Protein AF-A0A447QXW2-F1 (afdb_monomer)

Organism: NCBI:txid59203

Secondary structure (DSSP, 8-state):
-TT-----EEEEE---TT-HHHHHHHHHHHH--SS--EEEEE-TT-SSSSTTHHHHHHHHHHTT-SEE---GGGSSSHHHHHHHHHHHHHHHHHTT-EEEEEE--SS-TT--HHHHHHHHHHHTT-GGGEEEEE-GGGGGS-HHHHHHHHHHHHHHT-EEE--HHHHHHHTTSSPPSSPP-----

Sequence (185 aa):
MANGIQYVRTHVDVSDPTLTALKAMLEVSRSCAMGRPANRRLPQEGILSYPNGEALLEEAVRLGADVIGAIPHFEFTREYGVESLHKTFALAQKYDRLIDVHCDEIDDEQSRFVETVAALAHRDGMGARVTASHTTAMHSYNGAYASRLFRLLKMSGINFIANPLVNIHLQGRFDTYPKRRGVTA

Mean predicted aligned error: 4.04 Å

Nearest PDB structures (foldseek):
  3g77-assembly1_A  TM=9.960E-01  e=1.439E-28  Escherichia coli K-12
  1r9y-assembly1_A  TM=9.955E-01  e=5.414E-28  Escherichia coli
  1k6w-assembly1_A  TM=9.695E-01  e=5.414E-28  Escherichia coli
  4r88-assembly1_B  TM=9.960E-01  e=3.367E-24  Klebs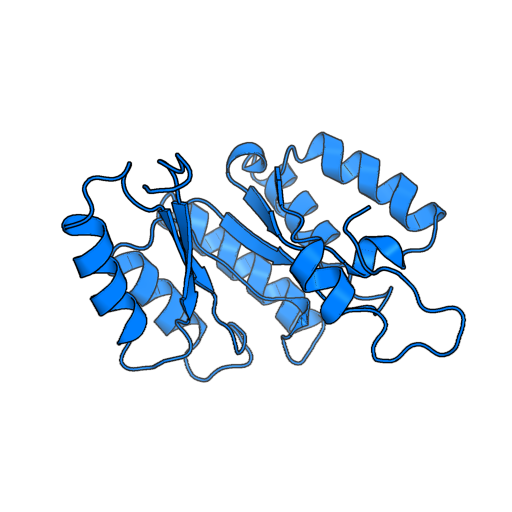iella pneumoniae 30660/NJST258_1
  4r7w-assembly4_E  TM=9.934E-01  e=4.491E-23  Klebsiella pneumoniae 30660/NJST258_1

InterPro domains:
  IPR013108 Amidohydrolase 3 [PF07969] (39-184)
  IPR032466 Metal-dependent hydrolase [SSF51556] (2-184)
  IPR052349 Metallo-dependent Hydrolases Superfamily Enzymes [PTHR32027] (2-184)

Solvent-accessible surface area (backbone atoms only — not comparable to full-atom values): 9820 Å² total; per-residue (Å²): 99,97,83,72,64,52,75,50,75,46,77,34,60,36,73,43,99,78,34,60,63,44,55,54,50,53,53,50,36,73,70,45,92,49,54,70,51,43,37,26,37,29,27,78,57,13,43,80,61,29,92,62,23,58,62,38,51,52,48,46,43,74,78,64,44,50,24,48,36,41,30,38,71,67,23,90,39,73,67,48,17,53,49,42,49,54,53,47,53,52,50,23,65,75,68,75,40,32,38,43,28,50,23,16,78,43,76,48,54,80,48,56,57,58,56,56,53,29,51,50,23,39,76,69,72,39,10,88,45,32,32,42,28,36,34,14,6,56,56,51,40,55,65,73,59,47,59,59,45,52,54,46,44,66,69,11,45,53,45,77,44,70,52,58,79,58,29,54,72,62,33,40,74,88,50,62,90,85,60,58,58,32,42,53,110

Foldseek 3Di:
DVVPDQEAEDEDALLDPVCVSLVVVVVVQVPDPGDRHQYEYEPVQFLVRGVVSLVSQLVSVVVPHQEYEGELLNHPDVVSSLVSLVSRLVSCVVSVHAYEYQACLACDLPRDCVLSQLVSLLVVVNADRYEYEQNLSLQVHDPVVNVVSVVSNVNSNHHYHWDQVVSQVVAQPPPDPPGDSSTDD

Radius of gyration: 16.53 Å; Cα contacts (8 Å, |Δi|>4): 355; chains: 1; bounding box: 39×36×47 Å

pLDDT: mean 92.23, std 9.39, range [56.09, 98.81]

Structure (mmCIF, N/CA/C/O backbone):
data_AF-A0A447QXW2-F1
#
_entry.id   AF-A0A447QXW2-F1
#
loop_
_atom_site.group_PDB
_atom_site.id
_atom_site.type_symbol
_atom_site.label_atom_id
_atom_site.label_alt_id
_atom_site.label_comp_id
_atom_site.label_asym_id
_atom_site.label_entity_id
_atom_site.label_seq_id
_atom_site.pdbx_PDB_ins_code
_atom_site.Cartn_x
_atom_site.Cartn_y
_atom_site.Cartn_z
_atom_site.occupancy
_atom_site.B_iso_or_equiv
_atom_site.auth_seq_id
_atom_site.auth_comp_id
_atom_site.auth_asym_id
_atom_site.auth_atom_id
_atom_site.pdbx_PDB_model_num
ATOM 1 N N . MET A 1 1 ? -20.582 16.811 -1.014 1.00 59.72 1 MET A N 1
ATOM 2 C CA . MET A 1 1 ? -22.052 16.683 -1.146 1.00 59.72 1 MET A CA 1
ATOM 3 C C . MET A 1 1 ? -22.586 17.052 -2.527 1.00 59.72 1 MET A C 1
ATOM 5 O O . MET A 1 1 ? -23.454 16.337 -2.998 1.00 59.72 1 MET A O 1
ATOM 9 N N . ALA A 1 2 ? -22.063 18.083 -3.207 1.00 81.69 2 ALA A N 1
ATOM 10 C CA . ALA A 1 2 ? -22.563 18.524 -4.521 1.00 81.69 2 ALA A CA 1
ATOM 11 C C . ALA A 1 2 ? -22.673 17.422 -5.604 1.00 81.69 2 ALA A C 1
ATOM 13 O O . ALA A 1 2 ? -23.539 17.511 -6.461 1.00 81.69 2 ALA A O 1
ATOM 14 N N . ASN A 1 3 ? -21.855 16.363 -5.523 1.00 87.75 3 ASN A N 1
ATOM 15 C CA . ASN A 1 3 ? -21.870 15.223 -6.454 1.00 87.75 3 ASN A CA 1
ATOM 16 C C . ASN A 1 3 ? -22.411 13.916 -5.827 1.00 87.75 3 ASN A C 1
ATOM 18 O O . ASN A 1 3 ? -22.081 12.831 -6.289 1.00 87.75 3 ASN A O 1
ATOM 22 N N . GLY A 1 4 ? -23.163 13.986 -4.721 1.00 88.94 4 GLY A N 1
ATOM 23 C CA . GLY A 1 4 ? -23.825 12.818 -4.113 1.00 88.94 4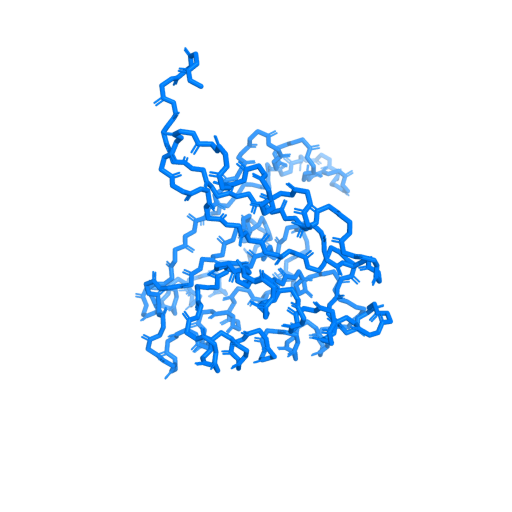 GLY A CA 1
ATOM 24 C C . GLY A 1 4 ? -22.940 11.841 -3.316 1.00 88.94 4 GLY A C 1
ATOM 25 O O . GLY A 1 4 ? -23.458 10.866 -2.783 1.00 88.94 4 GLY A O 1
ATOM 26 N N . ILE A 1 5 ? -21.630 12.085 -3.186 1.00 87.69 5 ILE A N 1
ATOM 27 C CA . ILE A 1 5 ? -20.715 11.239 -2.390 1.00 87.69 5 ILE A CA 1
ATOM 28 C C . ILE A 1 5 ? -21.046 11.359 -0.896 1.00 87.69 5 ILE A C 1
ATOM 30 O O . ILE A 1 5 ? -21.062 12.476 -0.375 1.00 87.69 5 ILE A O 1
ATOM 34 N N . GLN A 1 6 ? -21.253 10.217 -0.225 1.00 87.12 6 GLN A N 1
ATOM 35 C CA . GLN A 1 6 ? -21.582 10.129 1.211 1.00 87.12 6 GLN A CA 1
ATOM 36 C C . GLN A 1 6 ? -20.566 9.339 2.054 1.00 87.12 6 GLN A C 1
ATOM 38 O O . GLN A 1 6 ? -20.536 9.498 3.273 1.00 87.12 6 GLN A O 1
ATOM 43 N N . TYR A 1 7 ? -19.717 8.523 1.420 1.00 85.81 7 TYR A N 1
ATOM 44 C CA . TYR A 1 7 ? -18.666 7.739 2.074 1.00 85.81 7 TYR A CA 1
ATOM 45 C C . TYR A 1 7 ? -17.317 8.090 1.467 1.00 85.81 7 TYR A C 1
ATOM 47 O O . TYR A 1 7 ? -17.175 8.138 0.245 1.00 85.81 7 TYR A O 1
ATOM 55 N N . VAL A 1 8 ? -16.327 8.335 2.322 1.00 86.44 8 VAL A N 1
ATOM 56 C CA . VAL A 1 8 ? -14.975 8.705 1.902 1.00 86.44 8 VAL A CA 1
ATOM 57 C C . VAL A 1 8 ? -13.965 7.928 2.733 1.00 86.44 8 VAL A C 1
ATOM 59 O O . VAL A 1 8 ? -14.069 7.860 3.958 1.00 86.44 8 VAL A O 1
ATOM 62 N N . ARG A 1 9 ? -12.965 7.369 2.051 1.00 87.81 9 ARG A N 1
ATOM 63 C CA . ARG A 1 9 ? -11.712 6.920 2.654 1.00 87.81 9 ARG A CA 1
ATOM 64 C C . ARG A 1 9 ? -10.622 7.874 2.191 1.00 87.81 9 ARG A C 1
ATOM 66 O O . ARG A 1 9 ? -10.494 8.102 0.993 1.00 87.81 9 ARG A O 1
ATOM 73 N N . THR A 1 10 ? -9.882 8.444 3.132 1.00 88.44 10 THR A N 1
ATOM 74 C CA . THR A 1 10 ? -8.816 9.409 2.837 1.00 88.44 10 THR A CA 1
ATOM 75 C C . THR A 1 10 ? -7.491 8.907 3.370 1.00 88.44 10 THR A C 1
ATOM 77 O O . THR A 1 10 ? -7.453 8.309 4.448 1.00 88.44 10 THR A O 1
ATOM 80 N N . HIS A 1 11 ? -6.418 9.157 2.630 1.00 87.25 11 HIS A N 1
ATOM 81 C CA . HIS A 1 11 ? -5.059 8.917 3.085 1.00 87.25 11 HIS A CA 1
ATOM 82 C C . HIS A 1 11 ? -4.504 10.171 3.721 1.00 87.25 11 HIS A C 1
ATOM 84 O O . HIS A 1 11 ? -4.658 11.270 3.197 1.00 87.25 11 HIS A O 1
ATOM 90 N N . VAL A 1 12 ? -3.831 9.985 4.845 1.00 89.31 12 VAL A N 1
ATOM 91 C CA . VAL A 1 12 ? -3.092 11.048 5.510 1.00 89.31 12 VAL A CA 1
ATOM 92 C C . VAL A 1 12 ? -1.677 10.563 5.714 1.00 89.31 12 VAL A C 1
ATOM 94 O O . VAL A 1 12 ? -1.486 9.456 6.232 1.00 89.31 12 VAL A O 1
ATOM 97 N N . ASP A 1 13 ? -0.726 11.384 5.290 1.00 91.31 13 ASP A N 1
ATOM 98 C CA . ASP A 1 13 ? 0.683 11.106 5.495 1.00 91.31 13 ASP A CA 1
ATOM 99 C C . ASP A 1 13 ? 1.020 11.127 6.992 1.00 91.31 13 ASP A C 1
ATOM 101 O O . ASP A 1 13 ? 0.559 11.996 7.741 1.00 91.31 13 ASP A O 1
ATOM 105 N N . VAL A 1 14 ? 1.766 10.116 7.426 1.00 90.94 14 VAL A N 1
ATOM 106 C CA . VAL A 1 14 ? 2.245 9.956 8.807 1.00 90.94 14 VAL A CA 1
ATOM 107 C C . VAL A 1 14 ? 3.766 9.921 8.900 1.00 90.94 14 VAL A C 1
ATOM 109 O O . VAL A 1 14 ? 4.292 9.766 10.000 1.00 90.94 14 VAL A O 1
ATOM 112 N N . SER A 1 15 ? 4.473 10.128 7.788 1.00 90.62 15 SER A N 1
ATOM 113 C CA . SER A 1 15 ? 5.912 10.411 7.751 1.00 90.62 15 SER A CA 1
ATOM 114 C C . SER A 1 15 ? 6.206 11.850 8.228 1.00 90.62 15 SER A C 1
ATOM 116 O O . SER A 1 15 ? 6.929 12.612 7.598 1.00 90.62 15 SER A O 1
ATOM 118 N N . ASP A 1 16 ? 5.610 12.235 9.362 1.00 91.94 16 ASP A N 1
ATOM 119 C CA . ASP A 1 16 ? 5.705 13.546 10.009 1.00 91.94 16 ASP A CA 1
ATOM 120 C C . ASP A 1 16 ? 5.767 13.342 11.536 1.00 91.94 16 ASP A C 1
ATOM 122 O O . ASP A 1 16 ? 4.778 12.897 12.128 1.00 91.94 16 ASP A O 1
ATOM 126 N N . PRO A 1 17 ? 6.873 13.708 12.215 1.00 93.19 17 PRO A N 1
ATOM 127 C CA . PRO A 1 17 ? 7.017 13.556 13.663 1.00 93.19 17 PRO A CA 1
ATOM 128 C C . PRO A 1 17 ? 5.941 14.271 14.488 1.00 93.19 17 PRO A C 1
ATOM 130 O O . PRO A 1 17 ? 5.668 13.894 15.627 1.00 93.19 17 PRO A O 1
ATOM 133 N N . THR A 1 18 ? 5.336 15.324 13.937 1.00 94.38 18 THR A N 1
ATOM 134 C CA . THR A 1 18 ? 4.295 16.100 14.620 1.00 94.38 18 THR A CA 1
ATOM 135 C C . THR A 1 18 ? 2.893 15.541 14.396 1.00 94.38 18 THR A C 1
ATOM 137 O O . THR A 1 18 ? 1.978 15.865 15.169 1.00 94.38 18 THR A O 1
ATOM 140 N N . LEU A 1 19 ? 2.725 14.678 13.386 1.00 92.81 19 LEU A N 1
ATOM 141 C CA . LEU A 1 19 ? 1.450 14.120 12.946 1.00 92.81 19 LEU A CA 1
ATOM 142 C C . LEU A 1 19 ? 0.387 15.221 12.770 1.00 92.81 19 LEU A C 1
ATOM 144 O O . LEU A 1 19 ? -0.764 15.084 13.201 1.00 92.81 19 LEU A O 1
ATOM 148 N N . THR A 1 20 ? 0.778 16.353 12.181 1.00 94.31 20 THR A N 1
ATOM 149 C CA . THR A 1 20 ? -0.067 17.554 12.118 1.00 94.31 20 THR A CA 1
ATOM 150 C C . THR A 1 20 ? -1.283 17.318 11.225 1.00 94.31 20 THR A C 1
ATOM 152 O O . THR A 1 20 ? -2.423 17.524 11.652 1.00 94.31 20 THR A O 1
ATOM 155 N N . ALA A 1 21 ? -1.059 16.798 10.013 1.00 91.38 21 ALA A N 1
ATOM 156 C CA . ALA A 1 21 ? -2.131 16.477 9.069 1.00 91.38 21 ALA A CA 1
ATOM 157 C C . ALA A 1 21 ? -3.098 15.427 9.642 1.00 91.38 21 ALA A C 1
ATOM 159 O O . ALA A 1 21 ? -4.314 15.528 9.479 1.00 91.38 21 ALA A O 1
ATOM 160 N N . LEU A 1 22 ? -2.566 14.447 10.377 1.00 91.00 22 LEU A N 1
ATOM 161 C CA . LEU A 1 22 ? -3.350 13.435 11.078 1.00 91.00 22 LEU A CA 1
ATOM 162 C C . LEU A 1 22 ? -4.334 14.062 12.069 1.00 91.00 22 LEU A C 1
ATOM 164 O O . LEU A 1 22 ? -5.534 13.784 12.003 1.00 91.00 22 LEU A O 1
ATOM 168 N N . LYS A 1 23 ? -3.829 14.887 12.989 1.00 91.56 23 LYS A N 1
ATOM 169 C CA . LYS A 1 23 ? -4.641 15.516 14.038 1.00 91.56 23 LYS A CA 1
ATOM 170 C C . LYS A 1 23 ? -5.741 16.381 13.426 1.00 91.56 23 LYS A C 1
ATOM 172 O O . LYS A 1 23 ? -6.907 16.203 13.775 1.00 91.56 23 LYS A O 1
ATOM 177 N N . ALA A 1 24 ? -5.396 17.194 12.427 1.00 91.62 24 ALA A N 1
ATOM 178 C CA . ALA A 1 24 ? -6.363 18.000 11.688 1.00 91.62 24 ALA A CA 1
ATOM 179 C C . ALA 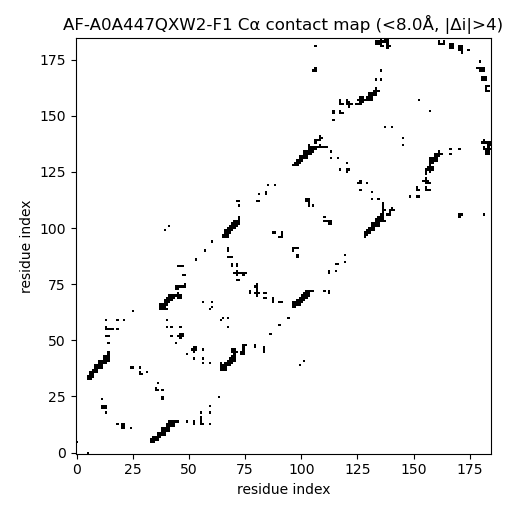A 1 24 ? -7.457 17.134 11.033 1.00 91.62 24 ALA A C 1
ATOM 181 O O . ALA A 1 24 ? -8.648 17.404 11.174 1.00 91.62 24 ALA A O 1
ATOM 182 N N . MET A 1 25 ? -7.085 16.032 10.376 1.00 89.44 25 MET A N 1
ATOM 183 C CA . MET A 1 25 ? -8.057 15.149 9.722 1.00 89.44 25 MET A CA 1
ATOM 184 C C . MET A 1 25 ? -8.935 14.361 10.700 1.00 89.44 25 MET A C 1
ATOM 186 O O . MET A 1 25 ? -10.060 13.990 10.356 1.00 89.44 25 MET A O 1
ATOM 190 N N . LEU A 1 26 ? -8.464 14.106 11.923 1.00 87.69 26 LEU A N 1
ATOM 191 C CA . LEU A 1 26 ? -9.296 13.537 12.985 1.00 87.69 26 LEU A CA 1
ATOM 192 C C . LEU A 1 26 ? -10.356 14.539 13.462 1.00 87.69 26 LEU A C 1
ATOM 194 O O . LEU A 1 26 ? -11.504 14.146 13.666 1.00 87.69 26 LEU A O 1
ATOM 198 N N . GLU A 1 27 ? -10.013 15.821 13.586 1.00 88.56 27 GLU A N 1
ATOM 199 C CA . GLU A 1 27 ? -10.974 16.883 13.916 1.00 88.56 27 GLU A CA 1
ATOM 200 C C . GLU A 1 27 ? -12.012 17.083 12.804 1.00 88.56 27 GLU A C 1
ATOM 202 O O . GLU A 1 27 ? -13.217 17.145 13.074 1.00 88.56 27 GLU A O 1
ATOM 207 N N . VAL A 1 28 ? -11.572 17.082 11.542 1.00 87.38 28 VAL A N 1
ATOM 208 C CA . VAL A 1 28 ? -12.472 17.130 10.379 1.00 87.38 28 VAL A CA 1
ATOM 209 C C . VAL A 1 28 ? -13.397 15.912 10.363 1.00 87.38 28 VAL A C 1
ATOM 211 O O . VAL A 1 28 ? -14.601 16.061 10.194 1.00 87.38 28 VAL A O 1
ATOM 214 N N . SER A 1 29 ? -12.876 14.704 10.599 1.00 82.25 29 SER A N 1
ATOM 215 C CA . SER A 1 29 ? -13.686 13.476 10.611 1.00 82.25 29 SER A CA 1
ATOM 216 C C . SER A 1 29 ? -14.769 13.490 11.699 1.00 82.25 29 SER A C 1
ATOM 218 O O . SER A 1 29 ? -15.879 13.021 11.459 1.00 82.25 29 SER A O 1
ATOM 220 N N . ARG A 1 30 ? -14.493 14.088 12.868 1.00 81.62 30 ARG A N 1
ATOM 221 C CA . ARG A 1 30 ? -15.475 14.243 13.961 1.00 81.62 30 ARG A CA 1
ATOM 222 C C . ARG A 1 30 ? -16.563 15.275 13.663 1.00 81.62 30 ARG A C 1
ATOM 224 O O . ARG A 1 30 ? -17.674 15.131 14.159 1.00 81.62 30 ARG A O 1
ATOM 231 N N . SER A 1 31 ? -16.240 16.315 12.898 1.00 80.62 31 SER A N 1
ATOM 232 C CA . SER A 1 31 ? -17.162 17.410 12.564 1.00 80.62 31 SER A CA 1
ATOM 233 C C . SER A 1 31 ? -17.915 1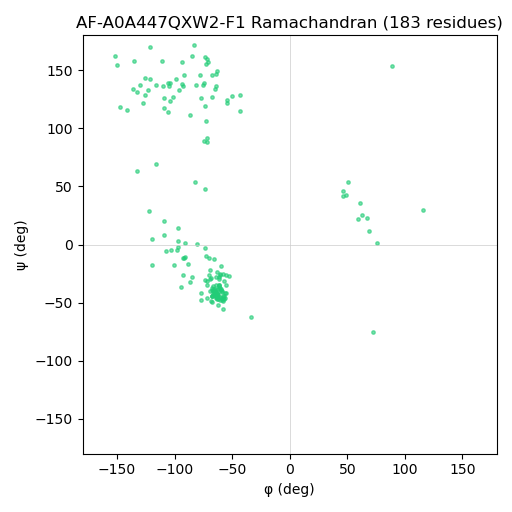7.195 11.247 1.00 80.62 31 SER A C 1
ATOM 235 O O . SER A 1 31 ? -18.877 17.908 10.961 1.00 80.62 31 SER A O 1
ATOM 237 N N . CYS A 1 32 ? -17.511 16.212 10.437 1.00 72.38 32 CYS A N 1
ATOM 238 C CA . CYS A 1 32 ? -18.134 15.945 9.148 1.00 72.38 32 CYS A CA 1
ATOM 239 C C . CYS A 1 32 ? -19.471 15.208 9.318 1.00 72.38 32 CYS A C 1
ATOM 241 O O . CYS A 1 32 ? -19.522 14.124 9.888 1.00 72.38 32 CYS A O 1
ATOM 243 N N . ALA A 1 33 ? -20.545 15.758 8.744 1.00 61.19 33 ALA A N 1
ATOM 244 C CA . ALA A 1 33 ? -21.878 15.140 8.728 1.00 61.19 33 ALA A CA 1
ATOM 245 C C . ALA A 1 33 ? -22.003 13.934 7.769 1.00 61.19 33 ALA A C 1
ATOM 247 O O . ALA A 1 33 ? -23.065 13.322 7.668 1.00 61.19 33 ALA A O 1
ATOM 248 N N . MET A 1 34 ? -20.939 13.616 7.026 1.00 61.53 34 MET A N 1
ATOM 249 C CA . MET A 1 34 ? -20.866 12.439 6.158 1.00 61.53 34 MET A CA 1
ATOM 250 C C . MET A 1 34 ? -20.712 11.169 7.006 1.00 61.53 34 MET A C 1
ATOM 252 O O . MET A 1 34 ? -20.269 11.239 8.153 1.00 61.53 34 MET A O 1
ATOM 256 N N . GLY A 1 35 ? -21.014 9.993 6.439 1.00 57.97 35 GLY A N 1
ATOM 257 C CA . GLY A 1 35 ? -20.635 8.728 7.075 1.00 57.97 35 GLY A CA 1
ATOM 258 C C . GLY A 1 35 ? -19.151 8.785 7.449 1.00 57.97 35 GLY A C 1
ATOM 259 O O . GLY A 1 35 ? -18.337 9.180 6.612 1.00 57.97 35 GLY A O 1
ATOM 260 N N . ARG A 1 36 ? -18.829 8.492 8.719 1.00 56.09 36 ARG A N 1
ATOM 261 C CA . ARG A 1 36 ? -17.534 8.807 9.348 1.00 56.09 36 ARG A CA 1
ATOM 262 C C . ARG A 1 36 ? -16.370 8.491 8.391 1.00 56.09 36 ARG A C 1
ATOM 264 O O . ARG A 1 36 ? -16.205 7.317 8.051 1.00 56.09 36 ARG A O 1
ATOM 271 N N . PRO A 1 37 ? -15.594 9.492 7.926 1.00 58.34 37 PRO A N 1
ATOM 272 C CA . PRO A 1 37 ? -14.506 9.259 6.986 1.00 58.34 37 PRO A CA 1
ATOM 273 C C . PRO A 1 37 ? -13.549 8.205 7.535 1.00 58.34 37 PRO A C 1
ATOM 275 O O . PRO A 1 37 ? -12.996 8.382 8.624 1.00 58.34 37 PRO A O 1
ATOM 278 N N . ALA A 1 38 ? -13.362 7.112 6.791 1.00 58.44 38 ALA A N 1
ATOM 279 C CA . ALA A 1 38 ? -12.393 6.090 7.152 1.00 58.44 38 ALA A CA 1
ATOM 280 C C . ALA A 1 38 ? -11.004 6.665 6.887 1.00 58.44 38 ALA A C 1
ATOM 282 O O . ALA A 1 38 ? -10.583 6.848 5.742 1.00 58.44 38 ALA A O 1
ATOM 283 N N . ASN A 1 39 ? -10.308 7.000 7.960 1.00 60.72 39 ASN A N 1
ATOM 284 C CA . ASN A 1 39 ? -9.011 7.629 7.865 1.00 60.72 39 ASN A CA 1
ATOM 285 C C . ASN A 1 39 ? -7.919 6.561 7.736 1.00 60.72 39 ASN A C 1
ATOM 287 O O . ASN A 1 39 ? -7.635 5.825 8.686 1.00 60.72 39 ASN A O 1
ATOM 291 N N . ARG A 1 40 ? -7.306 6.502 6.558 1.00 60.53 40 ARG A N 1
ATOM 292 C CA . ARG A 1 40 ? -6.179 5.639 6.219 1.00 60.53 40 ARG A CA 1
ATOM 293 C C . ARG A 1 40 ? -4.868 6.380 6.425 1.00 60.53 40 ARG A C 1
ATOM 295 O O . ARG A 1 40 ? -4.761 7.557 6.090 1.00 60.53 40 ARG A O 1
ATOM 302 N N . ARG A 1 41 ? -3.870 5.714 6.997 1.00 66.50 41 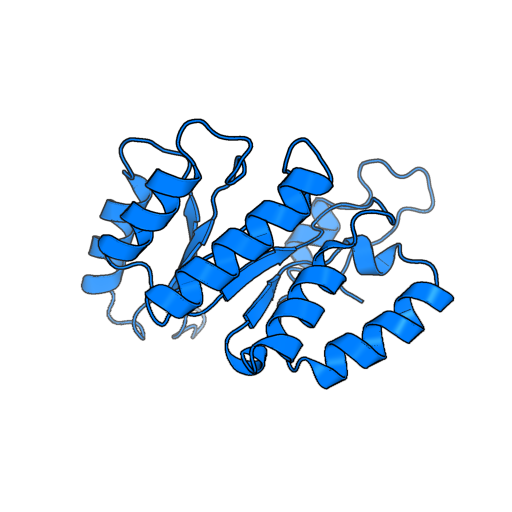ARG A N 1
ATOM 303 C CA . ARG A 1 41 ? -2.534 6.298 7.198 1.00 66.50 41 ARG A CA 1
ATOM 304 C C . ARG A 1 41 ? -1.582 5.735 6.179 1.00 66.50 41 ARG A C 1
ATOM 306 O O . ARG A 1 41 ? -1.459 4.519 6.082 1.00 66.50 41 ARG A O 1
ATOM 313 N N . LEU A 1 42 ? -0.958 6.615 5.413 1.00 67.31 42 LEU A N 1
ATOM 314 C CA . LEU A 1 42 ? 0.063 6.223 4.466 1.00 67.31 42 LEU A CA 1
ATOM 315 C C . LEU A 1 42 ? 1.402 6.725 4.994 1.00 67.31 42 LEU A C 1
ATOM 317 O O . LEU A 1 42 ? 1.547 7.929 5.144 1.00 67.31 42 LEU A O 1
ATOM 321 N N . PRO A 1 43 ? 2.363 5.850 5.297 1.00 77.69 43 PRO A N 1
ATOM 322 C CA . PRO A 1 43 ? 3.741 6.278 5.482 1.00 77.69 43 PRO A CA 1
ATOM 323 C C . PRO A 1 43 ? 4.285 6.627 4.094 1.00 77.69 43 PRO A C 1
ATOM 325 O O . PRO A 1 43 ? 4.756 5.736 3.394 1.00 77.69 43 PRO A O 1
ATOM 328 N N . GLN A 1 44 ? 4.110 7.871 3.634 1.00 84.69 44 GLN A N 1
ATOM 329 C CA . GLN A 1 44 ? 4.370 8.236 2.235 1.00 84.69 44 GLN A CA 1
ATOM 330 C C . GLN A 1 44 ? 5.850 8.067 1.860 1.00 84.69 44 GLN A C 1
ATOM 332 O O . GLN A 1 44 ? 6.154 7.737 0.716 1.00 84.69 44 GLN A O 1
ATOM 337 N N . GLU A 1 45 ? 6.747 8.204 2.838 1.00 90.44 45 GLU A N 1
ATOM 338 C CA . GLU A 1 45 ? 8.194 7.995 2.689 1.00 90.44 45 GLU A CA 1
ATOM 339 C C . GLU A 1 45 ? 8.665 6.590 3.132 1.00 90.44 45 GLU A C 1
ATOM 341 O O . GLU A 1 45 ? 9.859 6.353 3.303 1.00 90.44 45 GLU A O 1
ATOM 346 N N . GLY A 1 46 ? 7.741 5.640 3.315 1.00 93.75 46 GLY A N 1
ATOM 347 C CA . GLY A 1 46 ? 8.041 4.273 3.756 1.00 93.75 46 GLY A CA 1
ATOM 348 C C . GLY A 1 46 ? 8.059 4.097 5.280 1.00 93.75 46 GLY A C 1
ATOM 349 O O . GLY A 1 46 ? 8.294 5.028 6.047 1.00 93.75 46 GLY A O 1
ATOM 350 N N . ILE A 1 47 ? 7.777 2.877 5.740 1.00 9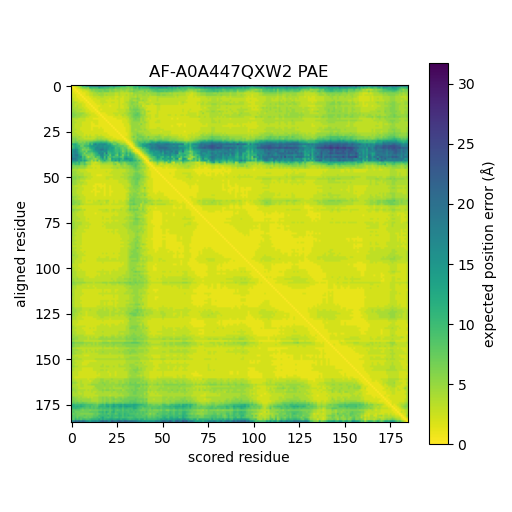7.12 47 ILE A N 1
ATOM 351 C CA . ILE A 1 47 ? 7.793 2.488 7.162 1.00 97.12 47 ILE A CA 1
ATOM 352 C C . ILE A 1 47 ? 9.229 2.299 7.643 1.00 97.12 47 ILE A C 1
ATOM 354 O O . ILE A 1 47 ? 9.561 2.691 8.761 1.00 97.12 47 ILE A O 1
ATOM 358 N N . LEU A 1 48 ? 10.058 1.662 6.814 1.00 97.50 48 LEU A N 1
ATOM 359 C CA . LEU A 1 48 ? 11.439 1.304 7.155 1.00 97.50 48 LEU A CA 1
ATOM 360 C C . LEU A 1 48 ? 12.456 2.277 6.568 1.00 97.50 48 LEU A C 1
ATOM 362 O O . LEU A 1 48 ? 13.592 2.334 7.032 1.00 97.50 48 LEU A O 1
ATOM 366 N N . SER A 1 49 ? 12.034 3.055 5.576 1.00 97.62 49 SER A N 1
ATOM 367 C CA . SER A 1 49 ? 12.874 4.044 4.902 1.00 97.62 49 SER A CA 1
ATOM 368 C C . SER A 1 49 ? 12.792 5.441 5.539 1.00 97.62 49 SER A C 1
ATOM 370 O O . SER A 1 49 ? 13.653 6.278 5.271 1.00 97.62 49 SER A O 1
ATOM 372 N N . TYR A 1 50 ? 11.828 5.680 6.440 1.00 97.38 50 TYR A N 1
ATOM 373 C CA . TYR A 1 50 ? 11.677 6.938 7.178 1.00 97.38 50 TYR A CA 1
ATOM 374 C C . TYR A 1 50 ? 12.122 6.818 8.652 1.00 97.38 50 TYR A C 1
ATOM 376 O O . TYR A 1 50 ? 11.774 5.836 9.320 1.00 97.38 50 TYR A O 1
ATOM 384 N N . PRO A 1 51 ? 12.830 7.818 9.222 1.00 96.50 51 PRO A N 1
ATOM 385 C CA . PRO A 1 51 ? 13.208 7.814 10.634 1.00 96.50 51 PRO A CA 1
ATOM 386 C C . PRO A 1 51 ? 12.003 7.637 11.567 1.00 96.50 51 PRO A C 1
ATOM 388 O O . PRO A 1 51 ? 11.062 8.425 11.550 1.00 96.50 51 PRO A O 1
ATOM 391 N N . ASN A 1 52 ? 12.049 6.618 12.429 1.00 95.88 52 ASN A N 1
ATOM 392 C CA . ASN A 1 52 ? 10.963 6.264 13.354 1.00 95.88 52 ASN A CA 1
ATOM 393 C C . ASN A 1 52 ? 9.618 5.917 12.674 1.00 95.88 52 ASN A C 1
ATOM 395 O O . ASN A 1 52 ? 8.582 5.972 13.339 1.00 95.88 52 ASN A O 1
ATOM 399 N N . GLY A 1 53 ? 9.605 5.532 11.390 1.00 96.25 53 GLY A N 1
ATOM 400 C CA . GLY A 1 53 ? 8.372 5.287 10.627 1.00 96.25 53 GLY A CA 1
ATOM 401 C C . GLY A 1 53 ? 7.419 4.271 11.269 1.00 96.25 53 GLY A C 1
ATOM 402 O O . GLY A 1 53 ? 6.217 4.519 11.356 1.00 96.25 53 GLY A O 1
ATOM 403 N N . GLU A 1 54 ? 7.938 3.166 11.813 1.00 95.81 54 GLU A N 1
ATOM 404 C CA . GLU A 1 54 ? 7.125 2.167 12.530 1.00 95.81 54 GLU A CA 1
ATOM 405 C C . GLU A 1 54 ? 6.456 2.739 13.790 1.00 95.81 54 GLU A C 1
ATOM 407 O O . GLU A 1 54 ? 5.263 2.525 14.013 1.00 95.81 54 GLU A O 1
ATOM 412 N N . ALA A 1 55 ? 7.197 3.516 14.586 1.00 96.56 55 ALA A N 1
ATOM 413 C CA . ALA A 1 55 ? 6.667 4.141 15.796 1.00 96.56 55 ALA A CA 1
ATOM 414 C C . ALA A 1 55 ? 5.617 5.213 15.465 1.00 96.56 55 ALA A C 1
ATOM 416 O O . ALA A 1 55 ? 4.592 5.295 16.141 1.00 96.56 55 ALA A O 1
ATOM 417 N N . LEU A 1 56 ? 5.837 5.997 14.404 1.00 96.31 56 LEU A N 1
ATOM 418 C CA . LEU A 1 56 ? 4.874 6.989 13.920 1.00 96.31 56 LEU A CA 1
ATOM 419 C C . LEU A 1 56 ? 3.590 6.333 13.413 1.00 96.31 56 LEU A C 1
ATOM 421 O O . LEU A 1 56 ? 2.494 6.809 13.714 1.00 96.31 56 LEU A O 1
ATOM 425 N N . LEU A 1 57 ? 3.707 5.215 12.693 1.00 95.25 57 LEU A N 1
ATOM 426 C CA . LEU A 1 57 ? 2.551 4.459 12.225 1.00 95.25 57 LEU A CA 1
ATOM 427 C C . LEU A 1 57 ? 1.737 3.895 13.398 1.00 95.25 57 LEU A C 1
ATOM 429 O O . LEU A 1 57 ? 0.513 4.030 13.411 1.00 95.25 57 LEU A O 1
ATOM 433 N N . GLU A 1 58 ? 2.393 3.298 14.398 1.00 96.19 58 GLU A N 1
ATOM 434 C CA . GLU A 1 58 ? 1.710 2.798 15.595 1.00 96.19 58 GLU A CA 1
ATOM 435 C C . GLU A 1 58 ? 1.051 3.932 16.394 1.00 96.19 58 GLU A C 1
ATOM 437 O O . GLU A 1 58 ? -0.105 3.801 16.806 1.00 96.19 58 GLU A O 1
ATOM 442 N N . GLU A 1 59 ? 1.731 5.066 16.564 1.00 95.69 59 GLU A N 1
ATOM 443 C CA . GLU A 1 59 ? 1.160 6.233 17.238 1.00 95.69 59 GLU A CA 1
ATOM 444 C C . GLU A 1 59 ? -0.058 6.779 16.485 1.00 95.69 59 GLU A C 1
ATOM 446 O O . GLU A 1 59 ? -1.094 7.070 17.086 1.00 95.69 59 GLU A O 1
ATOM 451 N N . ALA A 1 60 ? -0.005 6.820 15.153 1.00 93.44 60 ALA A N 1
ATOM 452 C CA . ALA A 1 60 ? -1.143 7.230 14.344 1.00 93.44 60 ALA A CA 1
ATOM 453 C C . ALA A 1 60 ? -2.366 6.315 14.531 1.00 93.44 60 ALA A C 1
ATOM 455 O O . ALA A 1 60 ? -3.508 6.791 14.525 1.00 93.44 60 ALA A O 1
ATOM 456 N N . VAL A 1 61 ? -2.146 5.011 14.728 1.00 93.56 61 VAL A N 1
ATOM 457 C CA . VAL A 1 61 ? -3.207 4.051 15.067 1.00 93.56 61 VAL A CA 1
ATOM 458 C C . VAL A 1 61 ? -3.767 4.318 16.462 1.00 93.56 61 VAL A C 1
ATOM 460 O O . VAL A 1 61 ? -4.990 4.367 16.616 1.00 93.56 61 VAL A O 1
ATOM 463 N N . ARG A 1 62 ? -2.912 4.574 17.461 1.00 94.12 62 ARG A N 1
ATOM 464 C CA . ARG A 1 62 ? -3.343 4.910 18.833 1.00 94.12 62 ARG A CA 1
ATOM 465 C C . ARG A 1 62 ? -4.173 6.190 18.893 1.00 94.12 62 ARG A C 1
ATOM 467 O O . ARG A 1 62 ? -5.161 6.234 19.621 1.00 94.12 62 ARG A O 1
ATOM 474 N N . LEU A 1 63 ? -3.836 7.191 18.081 1.00 91.81 63 LEU A N 1
ATOM 475 C CA . LEU A 1 63 ? -4.587 8.447 17.969 1.00 91.81 63 LEU A CA 1
ATOM 476 C C . LEU A 1 63 ? -5.964 8.289 17.295 1.00 91.81 63 LEU A C 1
ATOM 478 O O . LEU A 1 63 ? -6.786 9.206 17.361 1.00 91.81 63 LEU A O 1
ATOM 482 N N . GLY A 1 64 ? -6.244 7.137 16.676 1.00 88.00 64 GLY A N 1
ATOM 483 C CA . GLY A 1 64 ? -7.564 6.802 16.137 1.00 88.00 64 GLY A CA 1
ATOM 484 C C . GLY A 1 64 ? -7.619 6.638 14.621 1.00 88.00 64 GLY A C 1
ATOM 485 O O . GLY A 1 64 ? -8.651 6.929 14.020 1.00 88.00 64 GLY A O 1
ATOM 486 N N . ALA A 1 65 ? -6.534 6.207 13.971 1.00 87.94 65 ALA A N 1
ATOM 487 C CA . ALA A 1 65 ? -6.626 5.742 12.588 1.00 87.94 65 ALA A CA 1
ATOM 488 C C . ALA A 1 65 ? -7.494 4.478 12.467 1.00 87.94 65 ALA A C 1
ATOM 490 O O . ALA A 1 65 ? -7.350 3.535 13.245 1.00 87.94 65 ALA A O 1
ATOM 491 N N . ASP A 1 66 ? -8.356 4.438 11.451 1.00 88.31 66 ASP A N 1
ATOM 492 C CA . ASP A 1 66 ? -9.257 3.305 11.206 1.00 88.31 66 ASP A CA 1
ATOM 493 C C . ASP A 1 66 ? -8.656 2.276 10.235 1.00 88.31 66 ASP A C 1
ATOM 495 O O . ASP A 1 66 ? -9.014 1.095 10.271 1.00 88.31 66 ASP A O 1
ATOM 499 N N . VAL A 1 67 ? -7.745 2.724 9.364 1.00 93.75 67 VAL A N 1
ATOM 500 C CA . VAL A 1 67 ? -7.120 1.908 8.317 1.00 93.75 67 VAL A CA 1
ATOM 501 C C . VAL A 1 67 ? -5.606 2.125 8.319 1.00 93.75 67 VAL A C 1
ATOM 503 O O . VAL A 1 67 ? -5.127 3.262 8.313 1.00 93.75 67 VAL A O 1
ATOM 506 N N . ILE A 1 68 ? -4.849 1.034 8.297 1.00 95.62 68 ILE A N 1
ATOM 507 C CA . ILE A 1 68 ? -3.384 1.041 8.245 1.00 95.62 68 ILE A CA 1
ATOM 508 C C . ILE A 1 68 ? -2.948 0.880 6.791 1.00 95.62 68 ILE A C 1
ATOM 510 O O . ILE A 1 68 ? -3.478 0.030 6.074 1.00 95.62 68 ILE A O 1
ATOM 514 N N . GLY A 1 69 ? -2.006 1.703 6.344 1.00 94.69 69 GLY A N 1
ATOM 515 C CA . GLY A 1 69 ? -1.439 1.617 5.007 1.00 94.69 69 GLY A CA 1
ATOM 516 C C . GLY A 1 69 ? 0.067 1.417 5.001 1.00 94.69 69 GLY A C 1
ATOM 517 O O . GLY A 1 69 ? 0.737 1.510 6.023 1.00 94.69 69 GLY A O 1
ATOM 518 N N . ALA A 1 70 ? 0.564 1.127 3.804 1.00 96.88 70 ALA A N 1
ATOM 519 C CA . ALA A 1 70 ? 1.969 0.932 3.475 1.00 96.88 70 ALA A CA 1
ATOM 520 C C . ALA A 1 70 ? 2.202 1.318 2.008 1.00 96.88 70 ALA A C 1
ATOM 522 O O . ALA A 1 70 ? 1.240 1.373 1.231 1.00 96.88 70 ALA A O 1
ATOM 523 N N . ILE A 1 71 ? 3.462 1.546 1.638 1.00 97.94 71 ILE A N 1
ATOM 524 C CA . ILE A 1 71 ? 3.907 1.847 0.269 1.00 97.94 71 ILE A CA 1
ATOM 525 C C . ILE A 1 71 ? 5.130 0.977 -0.095 1.00 97.94 71 ILE A C 1
ATOM 527 O O . ILE A 1 71 ? 6.233 1.471 -0.302 1.00 97.94 71 ILE A O 1
ATOM 531 N N . PRO A 1 72 ? 4.982 -0.360 -0.140 1.00 98.19 72 PRO A N 1
ATOM 532 C CA . PRO A 1 72 ? 6.125 -1.278 -0.174 1.00 98.19 72 PRO A CA 1
ATOM 533 C C . PRO A 1 72 ? 7.036 -1.104 -1.398 1.00 98.19 72 PRO A C 1
ATOM 535 O O . PRO A 1 72 ? 8.232 -1.349 -1.302 1.00 98.19 72 PRO A O 1
ATOM 538 N N . HIS A 1 73 ? 6.493 -0.632 -2.524 1.00 98.00 73 HIS A N 1
ATOM 539 C CA . HIS A 1 73 ? 7.245 -0.371 -3.754 1.00 98.00 73 HIS A CA 1
ATOM 540 C C . HIS A 1 73 ? 8.148 0.870 -3.692 1.00 98.00 73 HIS A C 1
ATOM 542 O O . HIS A 1 73 ? 8.927 1.090 -4.614 1.00 98.00 73 HIS A O 1
ATOM 548 N N . PHE A 1 74 ? 8.023 1.681 -2.640 1.00 97.56 74 PHE A N 1
ATOM 549 C CA . PHE A 1 74 ? 8.825 2.883 -2.421 1.00 97.56 74 PHE A CA 1
ATOM 550 C C . PHE A 1 74 ? 9.852 2.710 -1.292 1.00 97.56 74 PHE A C 1
ATOM 552 O O . PHE A 1 74 ? 10.685 3.586 -1.073 1.00 97.56 74 PHE A O 1
ATOM 559 N N . GLU A 1 75 ? 9.824 1.579 -0.580 1.00 98.38 75 GLU A N 1
ATOM 560 C CA . GLU A 1 75 ? 10.881 1.246 0.375 1.00 98.38 75 GLU A CA 1
ATOM 561 C C . GLU A 1 75 ? 12.224 1.073 -0.351 1.00 98.38 75 GLU A C 1
ATOM 563 O O . GLU A 1 75 ? 12.271 0.618 -1.495 1.00 98.38 75 GLU A O 1
ATOM 568 N N . PHE A 1 76 ? 13.336 1.385 0.320 1.00 98.12 76 PHE A N 1
ATOM 569 C CA . PHE A 1 76 ? 14.663 1.371 -0.313 1.00 98.12 76 PHE A CA 1
ATOM 570 C C . PHE A 1 76 ? 15.097 0.011 -0.868 1.00 98.12 76 PHE A C 1
ATOM 572 O O . PHE A 1 76 ? 15.918 -0.042 -1.783 1.00 98.12 76 PHE A O 1
ATOM 579 N N . THR A 1 77 ? 14.588 -1.090 -0.314 1.00 98.50 77 THR A N 1
ATOM 580 C CA . THR A 1 77 ? 14.918 -2.445 -0.766 1.00 98.50 77 THR A CA 1
ATOM 581 C C . THR A 1 77 ? 13.666 -3.300 -0.876 1.00 98.50 77 THR A C 1
ATOM 583 O O . THR A 1 77 ? 12.658 -3.060 -0.205 1.00 98.50 77 THR A O 1
ATOM 586 N N . ARG A 1 78 ? 13.748 -4.359 -1.688 1.00 98.38 78 ARG A N 1
ATOM 587 C CA . ARG A 1 78 ? 12.686 -5.365 -1.782 1.00 98.38 78 ARG A CA 1
ATOM 588 C C . ARG A 1 78 ? 12.387 -5.971 -0.411 1.00 98.38 78 ARG A C 1
ATOM 590 O O . ARG A 1 78 ? 11.228 -6.180 -0.066 1.00 98.38 78 ARG A O 1
ATOM 597 N N . GLU A 1 79 ? 13.428 -6.258 0.359 1.00 98.69 79 GLU A N 1
ATOM 598 C CA . GLU A 1 79 ? 13.337 -6.853 1.688 1.00 98.69 79 GLU A CA 1
ATOM 599 C C . GLU A 1 79 ? 12.592 -5.919 2.645 1.00 98.69 79 GLU A C 1
ATOM 601 O O . GLU A 1 79 ? 11.686 -6.373 3.342 1.00 98.69 79 GLU A O 1
ATOM 606 N N . TYR A 1 80 ? 12.876 -4.613 2.597 1.00 98.50 80 TYR A N 1
ATOM 607 C CA . TYR A 1 80 ? 12.136 -3.612 3.371 1.00 98.50 80 TYR A CA 1
ATOM 608 C C . TYR A 1 80 ? 10.674 -3.518 2.924 1.00 98.50 80 TYR A C 1
ATOM 610 O O . TYR A 1 80 ? 9.782 -3.459 3.765 1.00 98.50 80 TYR A O 1
ATOM 618 N N . GLY A 1 81 ? 10.399 -3.582 1.619 1.00 98.62 81 GLY A N 1
ATOM 619 C CA . GLY A 1 81 ? 9.033 -3.643 1.093 1.00 98.62 81 GLY A CA 1
ATOM 620 C C . GLY A 1 81 ? 8.242 -4.855 1.594 1.00 98.62 81 GLY A C 1
ATOM 621 O O . GLY A 1 81 ? 7.061 -4.748 1.914 1.00 98.62 81 GLY A O 1
ATOM 622 N N . VAL A 1 82 ? 8.882 -6.019 1.714 1.00 98.81 82 VAL A N 1
ATOM 623 C CA . VAL A 1 82 ? 8.244 -7.220 2.276 1.00 98.81 82 VAL A CA 1
ATOM 624 C C . VAL A 1 82 ? 8.052 -7.082 3.788 1.00 98.81 82 VAL A C 1
ATOM 626 O O . VAL A 1 82 ? 6.967 -7.361 4.302 1.00 98.81 82 VAL A O 1
ATOM 629 N N . GLU A 1 83 ? 9.074 -6.633 4.514 1.00 98.69 83 GLU A N 1
ATOM 630 C CA . GLU A 1 83 ? 9.018 -6.475 5.968 1.00 98.69 83 GLU A CA 1
ATOM 631 C C . GLU A 1 83 ? 7.994 -5.411 6.403 1.00 98.69 83 GLU A C 1
ATOM 633 O O . GLU A 1 83 ? 7.251 -5.625 7.365 1.00 98.69 83 GLU A O 1
ATOM 638 N N . SER A 1 84 ? 7.874 -4.303 5.667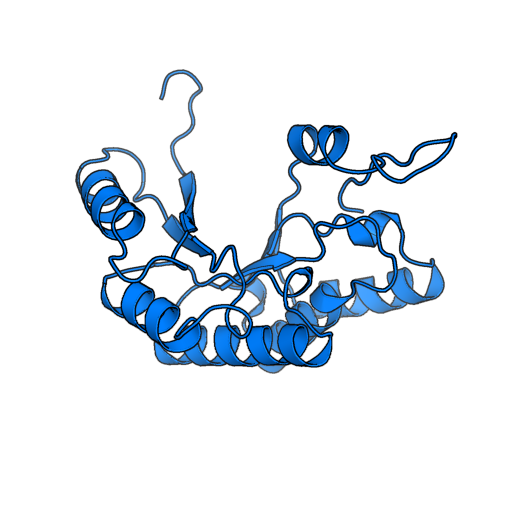 1.00 98.56 84 SER A N 1
ATOM 639 C CA . SER A 1 84 ? 6.888 -3.251 5.939 1.00 98.56 84 SER A CA 1
ATOM 640 C C . SER A 1 84 ? 5.449 -3.776 5.848 1.00 98.56 84 SER A C 1
ATOM 642 O O . SER A 1 84 ? 4.597 -3.415 6.669 1.00 98.56 84 SER A O 1
ATOM 644 N N . LEU A 1 85 ? 5.176 -4.717 4.935 1.00 98.62 85 LEU A N 1
ATOM 645 C CA . LEU A 1 85 ? 3.895 -5.423 4.870 1.00 98.62 85 LEU A CA 1
ATOM 646 C C . LEU A 1 85 ? 3.675 -6.328 6.083 1.00 98.62 85 LEU A C 1
ATOM 648 O O . LEU A 1 85 ? 2.598 -6.289 6.676 1.00 98.62 85 LEU A O 1
ATOM 652 N N . HIS A 1 86 ? 4.679 -7.096 6.510 1.00 98.62 86 HIS A N 1
ATOM 653 C CA . HIS A 1 86 ? 4.561 -7.911 7.723 1.00 98.62 86 HIS A CA 1
ATOM 654 C C . HIS A 1 86 ? 4.237 -7.061 8.959 1.00 98.62 86 HIS A C 1
ATOM 656 O O . HIS A 1 86 ? 3.330 -7.410 9.719 1.00 98.62 86 HIS A O 1
ATOM 662 N N . LYS A 1 87 ? 4.914 -5.919 9.124 1.00 98.19 87 LYS A N 1
ATOM 663 C CA . LYS A 1 87 ? 4.650 -4.955 10.206 1.00 98.19 87 LYS A CA 1
ATOM 664 C C . LYS A 1 87 ? 3.238 -4.379 10.120 1.00 98.19 87 LYS A C 1
ATOM 666 O O . LYS A 1 87 ? 2.529 -4.336 11.122 1.00 98.19 87 LYS A O 1
ATOM 671 N N . THR A 1 88 ? 2.789 -4.033 8.914 1.00 98.00 88 THR A N 1
ATOM 672 C CA . THR A 1 88 ? 1.425 -3.542 8.656 1.00 98.00 88 THR A CA 1
ATOM 673 C C . THR A 1 88 ? 0.362 -4.559 9.076 1.00 98.00 88 THR A C 1
ATOM 675 O O . THR A 1 88 ? -0.576 -4.212 9.795 1.00 98.00 88 THR A O 1
ATOM 678 N N . PHE A 1 89 ? 0.518 -5.827 8.682 1.00 98.44 89 PHE A N 1
ATOM 679 C CA . PHE A 1 89 ? -0.410 -6.901 9.050 1.00 98.44 89 PHE A CA 1
ATOM 680 C C . PHE A 1 89 ? -0.398 -7.199 10.552 1.00 98.44 89 PHE A C 1
ATOM 682 O O . PHE A 1 89 ? -1.462 -7.397 11.141 1.00 98.44 89 PHE A O 1
ATOM 689 N N . ALA A 1 90 ? 0.778 -7.198 11.185 1.00 98.19 90 ALA A N 1
ATOM 690 C CA . ALA A 1 90 ? 0.897 -7.392 12.628 1.00 98.19 90 ALA A CA 1
ATOM 691 C C . ALA A 1 90 ? 0.200 -6.266 13.407 1.00 98.19 90 ALA A C 1
ATOM 693 O O . ALA A 1 90 ? -0.560 -6.526 14.342 1.00 98.19 90 ALA A O 1
ATOM 694 N N . LEU A 1 91 ? 0.400 -5.013 12.990 1.00 97.00 91 LEU A N 1
ATOM 695 C CA . LEU A 1 91 ? -0.224 -3.852 13.618 1.00 97.00 91 LEU A CA 1
ATOM 696 C C . LEU A 1 91 ? -1.749 -3.856 13.433 1.00 97.00 91 LEU A C 1
ATOM 698 O O . LEU A 1 91 ? -2.487 -3.561 14.374 1.00 97.00 91 LEU A O 1
ATOM 702 N N . ALA A 1 92 ? -2.229 -4.248 12.251 1.00 97.06 92 ALA A N 1
ATOM 703 C CA . ALA A 1 92 ? -3.657 -4.350 11.963 1.00 97.06 92 ALA A CA 1
ATOM 704 C C . ALA A 1 92 ? -4.348 -5.408 12.823 1.00 97.06 92 ALA A C 1
ATOM 706 O O . ALA A 1 92 ? -5.437 -5.155 13.331 1.00 97.06 92 ALA A O 1
ATOM 707 N N . GLN A 1 93 ? -3.702 -6.556 13.038 1.00 97.56 93 GLN A N 1
ATOM 708 C CA . GLN A 1 93 ? -4.204 -7.596 13.937 1.00 97.56 93 GLN A CA 1
ATOM 709 C C . GLN A 1 93 ? -4.187 -7.134 15.396 1.00 97.56 93 GLN A C 1
ATOM 711 O O . GLN A 1 93 ? -5.181 -7.296 16.099 1.00 97.56 93 GLN A O 1
ATOM 716 N N . LYS A 1 94 ? -3.098 -6.491 15.837 1.00 97.69 94 LYS A N 1
ATOM 717 C CA . LYS A 1 94 ? -2.953 -5.977 17.208 1.00 97.69 94 LYS A CA 1
ATOM 718 C C . LYS A 1 94 ? -4.046 -4.973 17.586 1.00 97.69 94 LYS A C 1
ATOM 720 O O . LYS A 1 94 ? -4.511 -4.984 18.721 1.00 97.69 94 LYS A O 1
ATOM 725 N N . TYR A 1 95 ? -4.430 -4.099 16.658 1.00 96.69 95 TYR A N 1
ATOM 726 C CA . TYR A 1 95 ? -5.365 -2.997 16.912 1.00 96.69 95 TYR A CA 1
ATOM 727 C C . TYR A 1 95 ? -6.744 -3.172 16.266 1.00 96.69 95 TYR A C 1
ATOM 729 O O . TYR A 1 95 ? -7.532 -2.225 16.272 1.00 96.69 95 TYR A O 1
ATOM 737 N N . ASP A 1 96 ? -7.022 -4.348 15.702 1.00 96.31 96 ASP A N 1
ATOM 738 C CA . ASP A 1 96 ? -8.257 -4.673 14.985 1.00 96.31 96 ASP A CA 1
ATOM 739 C C . ASP A 1 96 ? -8.630 -3.638 13.902 1.00 96.31 96 ASP A C 1
ATOM 741 O O . ASP A 1 96 ? -9.733 -3.089 13.859 1.00 96.31 96 ASP A O 1
ATOM 745 N N . ARG A 1 97 ? -7.693 -3.349 12.992 1.00 94.94 97 ARG A N 1
ATOM 746 C CA . ARG A 1 97 ? -7.858 -2.335 11.934 1.00 94.94 97 ARG A CA 1
ATOM 747 C C . ARG A 1 97 ? -7.948 -2.932 10.538 1.00 94.94 97 ARG A C 1
ATOM 749 O O . ARG A 1 97 ? -7.539 -4.061 10.283 1.00 94.94 97 ARG A O 1
ATOM 756 N N . LEU A 1 98 ? -8.533 -2.158 9.625 1.00 97.00 98 LEU A N 1
ATOM 757 C CA . LEU A 1 98 ? -8.498 -2.477 8.199 1.00 97.00 98 LEU A CA 1
ATOM 758 C C . LEU A 1 98 ? -7.089 -2.221 7.651 1.00 97.00 98 LEU A C 1
ATOM 760 O O . LEU A 1 98 ? -6.358 -1.383 8.182 1.00 97.00 98 LEU A O 1
ATOM 764 N N . ILE A 1 99 ? -6.739 -2.897 6.562 1.00 97.62 99 ILE A N 1
ATOM 765 C CA . ILE A 1 99 ? -5.497 -2.666 5.827 1.00 97.62 99 ILE A CA 1
ATOM 766 C C . ILE A 1 99 ? -5.854 -2.164 4.451 1.00 97.62 99 ILE A C 1
ATOM 768 O O . ILE A 1 99 ? -6.737 -2.698 3.778 1.00 97.62 99 ILE A O 1
ATOM 772 N N . ASP A 1 100 ? -5.124 -1.164 4.000 1.00 97.62 100 ASP A N 1
ATOM 773 C CA . ASP A 1 100 ? -5.229 -0.744 2.628 1.00 97.62 100 ASP A CA 1
ATOM 774 C C . ASP A 1 100 ? -3.853 -0.228 2.178 1.00 97.62 100 ASP A C 1
ATOM 776 O O . ASP A 1 100 ? -3.328 0.757 2.700 1.00 97.62 100 ASP A O 1
ATOM 780 N N . VAL A 1 101 ? -3.245 -0.859 1.172 1.00 97.75 101 VAL A N 1
ATOM 781 C CA . VAL A 1 101 ? -1.846 -0.636 0.743 1.00 97.75 101 VAL A CA 1
ATOM 782 C C . VAL A 1 101 ? -1.782 0.179 -0.557 1.00 97.75 101 VAL A C 1
ATOM 784 O O . VAL A 1 101 ? -2.562 -0.088 -1.468 1.00 97.75 101 VAL A O 1
ATOM 787 N N . HIS A 1 102 ? -0.888 1.172 -0.658 1.00 96.88 102 HIS A N 1
ATOM 788 C CA . HIS A 1 102 ? -0.469 1.731 -1.954 1.00 96.88 102 HIS A CA 1
ATOM 789 C C . HIS A 1 102 ? 0.465 0.714 -2.604 1.00 96.88 102 HIS A C 1
ATOM 791 O O . HIS A 1 102 ? 1.667 0.682 -2.338 1.00 96.88 102 HIS A O 1
ATOM 797 N N . CYS A 1 103 ? -0.110 -0.204 -3.368 1.00 97.12 103 CYS A N 1
ATOM 798 C CA . CYS A 1 103 ? 0.592 -1.397 -3.806 1.00 97.12 103 CYS A CA 1
ATOM 799 C C . CYS A 1 103 ? 1.042 -1.210 -5.246 1.00 97.12 103 CYS A C 1
ATOM 801 O O . CYS A 1 103 ? 0.220 -0.888 -6.095 1.00 97.12 103 CYS A O 1
ATOM 803 N N . ASP A 1 104 ? 2.332 -1.417 -5.500 1.00 97.75 104 ASP A N 1
ATOM 804 C CA . ASP A 1 104 ? 2.914 -1.473 -6.841 1.00 97.75 104 ASP A CA 1
ATOM 805 C C . ASP A 1 104 ? 2.458 -0.335 -7.791 1.00 97.75 104 ASP A C 1
ATOM 807 O O . ASP A 1 104 ? 2.079 -0.596 -8.932 1.00 97.75 104 ASP A O 1
ATOM 811 N N . GLU A 1 105 ? 2.454 0.927 -7.327 1.00 96.75 105 GLU A N 1
ATOM 812 C CA . GLU A 1 105 ? 2.105 2.110 -8.143 1.00 96.75 105 GLU A CA 1
ATOM 813 C C . GLU A 1 105 ? 3.313 2.589 -8.975 1.00 96.75 105 GLU A C 1
ATOM 815 O O . GLU A 1 105 ? 3.759 3.733 -8.905 1.00 96.75 105 GLU A O 1
ATOM 820 N N . ILE A 1 106 ? 3.891 1.671 -9.744 1.00 96.06 106 ILE A N 1
ATOM 821 C CA . ILE A 1 106 ? 5.078 1.887 -10.572 1.00 96.06 106 ILE A CA 1
ATOM 822 C C . ILE A 1 106 ? 5.030 0.974 -11.803 1.00 96.06 106 ILE A C 1
ATOM 824 O O . ILE A 1 106 ? 4.429 -0.095 -11.769 1.00 96.06 106 ILE A O 1
ATOM 828 N N . ASP A 1 107 ? 5.698 1.363 -12.889 1.00 94.94 107 ASP A N 1
ATOM 829 C CA . ASP A 1 107 ? 5.717 0.603 -14.148 1.00 94.94 107 ASP A CA 1
ATOM 830 C C . ASP A 1 107 ? 6.702 -0.591 -14.169 1.00 94.94 107 ASP A C 1
ATOM 832 O O . ASP A 1 107 ? 6.808 -1.288 -15.182 1.00 94.94 107 ASP A O 1
ATOM 836 N N . ASP A 1 108 ? 7.432 -0.837 -13.078 1.00 95.62 108 ASP A N 1
ATOM 837 C CA . ASP A 1 108 ? 8.377 -1.954 -12.958 1.00 95.62 108 ASP A CA 1
ATOM 838 C C . ASP A 1 108 ? 7.647 -3.299 -12.784 1.00 95.62 108 ASP A C 1
ATOM 840 O O . ASP A 1 108 ? 6.963 -3.534 -11.789 1.00 95.62 108 ASP A O 1
ATOM 844 N N . GLU A 1 109 ? 7.845 -4.228 -13.725 1.00 94.88 109 GLU A N 1
ATOM 845 C CA . GLU A 1 109 ? 7.255 -5.574 -13.699 1.00 94.88 109 GLU A CA 1
ATOM 846 C C . GLU A 1 109 ? 7.755 -6.477 -12.552 1.00 94.88 109 GLU A C 1
ATOM 848 O O . GLU A 1 109 ? 7.193 -7.556 -12.308 1.00 94.88 109 GLU A O 1
ATOM 853 N N . GLN A 1 110 ? 8.830 -6.081 -11.866 1.00 97.62 110 GLN A N 1
ATOM 854 C CA . GLN A 1 110 ? 9.363 -6.773 -10.692 1.00 97.62 110 GLN A CA 1
ATOM 855 C C . GLN A 1 110 ? 8.764 -6.247 -9.380 1.00 97.62 110 GLN A C 1
ATOM 857 O O . GLN A 1 110 ? 8.900 -6.909 -8.347 1.00 97.62 110 GLN A O 1
ATOM 862 N N . SER A 1 111 ? 8.028 -5.130 -9.417 1.00 98.00 111 SER A N 1
ATOM 863 C CA . SER A 1 111 ? 7.253 -4.622 -8.284 1.00 98.00 111 SER A CA 1
ATOM 864 C C . SER A 1 111 ? 6.033 -5.513 -8.052 1.00 98.00 111 SER A C 1
ATOM 866 O O . SER A 1 111 ? 5.010 -5.385 -8.720 1.00 98.00 111 SER A O 1
ATOM 868 N N . ARG A 1 112 ? 6.195 -6.516 -7.183 1.00 98.38 112 ARG A N 1
ATOM 869 C CA . ARG A 1 112 ? 5.283 -7.662 -6.995 1.00 98.38 112 ARG A CA 1
ATOM 870 C C . ARG A 1 112 ? 4.777 -7.779 -5.559 1.00 98.38 112 ARG A C 1
ATOM 872 O O . ARG A 1 112 ? 4.515 -8.878 -5.069 1.00 98.38 112 ARG A O 1
ATOM 879 N N . PHE A 1 113 ? 4.667 -6.664 -4.845 1.00 98.75 113 PHE A N 1
ATOM 880 C CA . PHE A 1 113 ? 4.296 -6.685 -3.434 1.00 98.75 113 PHE A CA 1
ATOM 881 C C . PHE A 1 113 ? 2.834 -7.096 -3.220 1.00 98.75 113 PHE A C 1
ATOM 883 O O . PHE A 1 113 ? 2.511 -7.634 -2.159 1.00 98.75 113 PHE A O 1
ATOM 890 N N . VAL A 1 114 ? 1.972 -6.958 -4.235 1.00 98.62 114 VAL A N 1
ATOM 891 C CA . VAL A 1 114 ? 0.585 -7.452 -4.209 1.00 98.62 114 VAL A CA 1
ATOM 892 C C . VAL A 1 114 ? 0.503 -8.957 -3.936 1.00 98.62 114 VAL A C 1
ATOM 894 O O . VAL A 1 114 ? -0.431 -9.408 -3.272 1.00 98.62 114 VAL A O 1
ATOM 897 N N . GLU A 1 115 ? 1.500 -9.738 -4.365 1.00 98.56 115 GLU A N 1
ATOM 898 C CA . GLU A 1 115 ? 1.593 -11.165 -4.042 1.00 98.56 115 GLU A CA 1
ATOM 899 C C . GLU A 1 115 ? 1.763 -11.380 -2.537 1.00 98.56 115 GLU A C 1
ATOM 901 O O . GLU A 1 115 ? 1.030 -12.170 -1.942 1.00 98.56 115 GLU A O 1
ATOM 906 N N . THR A 1 116 ? 2.669 -10.629 -1.905 1.00 98.75 116 THR A N 1
ATOM 907 C CA . THR A 1 116 ? 2.884 -10.663 -0.453 1.00 98.75 116 THR A CA 1
ATOM 908 C C . THR A 1 116 ? 1.629 -10.215 0.297 1.00 98.75 116 THR A C 1
ATOM 910 O O . THR A 1 116 ? 1.219 -10.883 1.246 1.00 98.75 116 THR A O 1
ATOM 913 N N . VAL A 1 117 ? 0.967 -9.137 -0.146 1.00 98.75 117 VAL A N 1
ATOM 914 C CA . VAL A 1 117 ? -0.299 -8.669 0.449 1.00 98.75 117 VAL A CA 1
ATOM 915 C C . VAL A 1 117 ? -1.365 -9.765 0.393 1.00 98.75 117 VAL A C 1
ATOM 917 O O . VAL A 1 117 ? -1.999 -10.066 1.405 1.00 98.75 117 VAL A O 1
ATOM 920 N N . ALA A 1 118 ? -1.556 -10.389 -0.771 1.00 98.75 118 ALA A N 1
ATOM 921 C CA . ALA A 1 118 ? -2.552 -11.436 -0.955 1.00 98.75 118 ALA A CA 1
ATOM 922 C C . ALA A 1 118 ? -2.220 -12.705 -0.155 1.00 98.75 118 ALA A C 1
ATOM 924 O O . ALA A 1 118 ? -3.116 -13.296 0.446 1.00 98.75 118 ALA A O 1
ATOM 925 N N . ALA A 1 119 ? -0.947 -13.106 -0.103 1.00 98.81 119 ALA A N 1
ATOM 926 C CA . ALA A 1 119 ? -0.500 -14.258 0.674 1.00 98.81 119 ALA A CA 1
ATOM 927 C C . ALA A 1 119 ? -0.732 -14.060 2.178 1.00 98.81 119 ALA A C 1
ATOM 929 O O . ALA A 1 119 ? -1.277 -14.951 2.829 1.00 98.81 119 ALA A O 1
ATOM 930 N N . LEU A 1 120 ? -0.385 -12.886 2.719 1.00 98.81 120 LEU A N 1
ATOM 931 C CA . LEU A 1 120 ? -0.629 -12.548 4.124 1.00 98.81 120 LEU A CA 1
ATOM 932 C C . LEU A 1 120 ? -2.125 -12.502 4.443 1.00 98.81 120 LEU A C 1
ATOM 934 O O . LEU A 1 120 ? -2.564 -13.107 5.417 1.00 98.81 120 LEU A O 1
ATOM 938 N N . ALA A 1 121 ? -2.925 -11.865 3.584 1.00 98.75 121 ALA A N 1
ATOM 939 C CA . ALA A 1 121 ? -4.373 -11.801 3.759 1.00 98.75 121 ALA A CA 1
ATOM 940 C C . ALA A 1 121 ? -5.038 -13.181 3.725 1.00 98.75 121 ALA A C 1
ATOM 942 O O . ALA A 1 121 ? -5.957 -13.432 4.505 1.00 98.75 121 ALA A O 1
ATOM 943 N N . HIS A 1 122 ? -4.570 -14.077 2.851 1.00 98.62 122 HIS A N 1
ATOM 944 C CA . HIS A 1 122 ? -5.058 -15.451 2.789 1.00 98.62 122 HIS A CA 1
ATOM 945 C C . HIS A 1 122 ? -4.661 -16.250 4.036 1.00 98.62 122 HIS A C 1
ATOM 947 O O . HIS A 1 122 ? -5.517 -16.884 4.649 1.00 98.62 122 HIS A O 1
ATOM 953 N N . ARG A 1 123 ? -3.381 -16.185 4.431 1.00 98.38 123 ARG A N 1
ATOM 954 C CA . ARG A 1 123 ? -2.839 -16.881 5.607 1.00 98.38 123 ARG A CA 1
ATOM 955 C C . ARG A 1 123 ? -3.578 -16.494 6.888 1.00 98.38 123 ARG A C 1
ATOM 957 O O . ARG A 1 123 ? -3.917 -17.370 7.674 1.00 98.38 123 ARG A O 1
ATOM 964 N N . ASP A 1 124 ? -3.836 -15.201 7.067 1.00 97.81 124 ASP A N 1
ATOM 965 C CA . ASP A 1 124 ? -4.412 -14.657 8.302 1.00 97.81 124 ASP A CA 1
ATOM 966 C C . ASP A 1 124 ? -5.951 -14.601 8.262 1.00 97.81 124 ASP A C 1
ATOM 968 O O . ASP A 1 124 ? -6.582 -14.121 9.201 1.00 97.81 124 ASP A O 1
ATOM 972 N N . GLY A 1 125 ? -6.585 -15.058 7.172 1.00 97.94 125 GLY A N 1
ATOM 973 C CA . GLY A 1 125 ? -8.042 -15.001 7.012 1.00 97.94 125 GLY A CA 1
ATOM 974 C C . GLY A 1 125 ? -8.604 -13.572 6.984 1.00 97.94 125 GLY A C 1
ATOM 975 O O . GLY A 1 125 ? -9.764 -13.349 7.323 1.00 97.94 125 GLY A O 1
ATOM 976 N N . MET A 1 126 ? -7.789 -12.588 6.589 1.00 97.88 126 MET A N 1
ATOM 977 C CA . MET A 1 126 ? -8.114 -11.158 6.652 1.00 97.88 126 MET A CA 1
ATOM 978 C C . MET A 1 126 ? -8.635 -10.574 5.332 1.00 97.88 126 MET A C 1
ATOM 980 O O . MET A 1 126 ? -8.897 -9.377 5.282 1.00 97.88 126 MET A O 1
ATOM 984 N N . GLY A 1 127 ? -8.811 -11.380 4.281 1.00 97.88 127 GLY A N 1
ATOM 985 C CA . GLY A 1 127 ? -9.182 -10.960 2.918 1.00 97.88 127 GLY A CA 1
ATOM 986 C C . GLY A 1 127 ? -10.109 -9.749 2.809 1.00 97.88 127 GLY A C 1
ATOM 987 O O . GLY A 1 127 ? -9.705 -8.691 2.331 1.00 97.88 127 GLY A O 1
ATOM 988 N N . ALA A 1 128 ? -11.323 -9.870 3.353 1.00 97.75 128 ALA A N 1
ATOM 989 C CA . ALA A 1 128 ? -12.353 -8.828 3.287 1.00 97.75 128 ALA A CA 1
ATOM 990 C C . ALA A 1 128 ? -11.945 -7.486 3.933 1.00 97.75 128 ALA A C 1
ATOM 992 O O . ALA A 1 128 ? -12.552 -6.453 3.656 1.00 97.75 128 ALA A O 1
ATOM 993 N N . ARG A 1 129 ? -10.918 -7.490 4.790 1.00 97.56 129 ARG A N 1
ATOM 994 C CA . ARG A 1 129 ? -10.390 -6.325 5.514 1.00 97.56 129 ARG A CA 1
ATOM 995 C C . ARG A 1 129 ? -9.163 -5.703 4.854 1.00 97.56 129 ARG A C 1
ATOM 997 O O . ARG A 1 129 ? -8.682 -4.684 5.347 1.00 97.56 129 ARG A O 1
ATOM 1004 N N . VAL A 1 130 ? -8.654 -6.308 3.782 1.00 98.44 130 VAL A N 1
ATOM 1005 C CA . VAL A 1 130 ? -7.449 -5.874 3.073 1.00 98.44 130 VAL A CA 1
ATOM 1006 C C . VAL A 1 130 ? -7.831 -5.322 1.707 1.00 98.44 130 VAL A C 1
ATOM 1008 O O . VAL A 1 130 ? -8.675 -5.867 0.996 1.00 98.44 130 VAL A O 1
ATOM 1011 N N . THR A 1 131 ? -7.221 -4.204 1.338 1.00 98.44 131 THR A N 1
ATOM 1012 C CA . THR A 1 131 ? -7.374 -3.587 0.021 1.00 98.44 131 THR A CA 1
ATOM 1013 C C . THR A 1 131 ? -5.994 -3.288 -0.574 1.00 98.44 131 THR A C 1
ATOM 1015 O O . THR A 1 131 ? -5.094 -2.824 0.124 1.00 98.44 131 THR A O 1
ATOM 1018 N N . ALA A 1 132 ? -5.809 -3.571 -1.859 1.00 98.12 132 ALA A N 1
ATOM 1019 C CA . ALA A 1 132 ? -4.649 -3.158 -2.637 1.00 98.12 132 ALA A CA 1
ATOM 1020 C C . ALA A 1 132 ? -5.077 -2.018 -3.571 1.00 98.12 132 ALA A C 1
ATOM 1022 O O . ALA A 1 132 ? -5.923 -2.188 -4.446 1.00 98.12 132 ALA A O 1
ATOM 1023 N N . SER A 1 133 ? -4.545 -0.822 -3.340 1.00 96.62 133 SER A N 1
ATOM 1024 C CA . SER A 1 133 ? -4.792 0.340 -4.194 1.00 96.62 133 SER A CA 1
ATOM 1025 C C . SER A 1 133 ? -3.723 0.437 -5.278 1.00 96.62 133 SER A C 1
ATOM 1027 O O . SER A 1 133 ? -2.556 0.159 -5.005 1.00 96.62 133 SER A O 1
ATOM 1029 N N . HIS A 1 134 ? -4.128 0.907 -6.457 1.00 96.00 134 HIS A N 1
ATOM 1030 C CA . HIS A 1 134 ? -3.321 1.129 -7.660 1.00 96.00 134 HIS A CA 1
ATOM 1031 C C . HIS A 1 134 ? -2.893 -0.142 -8.378 1.00 96.00 134 HIS A C 1
ATOM 1033 O O . HIS A 1 134 ? -3.462 -0.465 -9.415 1.00 96.00 134 HIS A O 1
ATOM 1039 N N . THR A 1 135 ? -1.917 -0.886 -7.864 1.00 96.94 135 THR A N 1
ATOM 1040 C CA . THR A 1 135 ? -1.385 -2.108 -8.497 1.00 96.94 135 THR A CA 1
ATOM 1041 C C . THR A 1 135 ? -1.100 -1.926 -9.995 1.00 96.94 135 THR A C 1
ATOM 1043 O O . THR A 1 135 ? -1.444 -2.777 -10.816 1.00 96.94 135 THR A O 1
ATOM 1046 N N . THR A 1 136 ? -0.522 -0.779 -10.373 1.00 96.62 136 THR A N 1
ATOM 1047 C CA . THR A 1 136 ? -0.305 -0.403 -11.781 1.00 96.62 136 THR A CA 1
ATOM 1048 C C . THR A 1 136 ? 0.754 -1.278 -12.439 1.00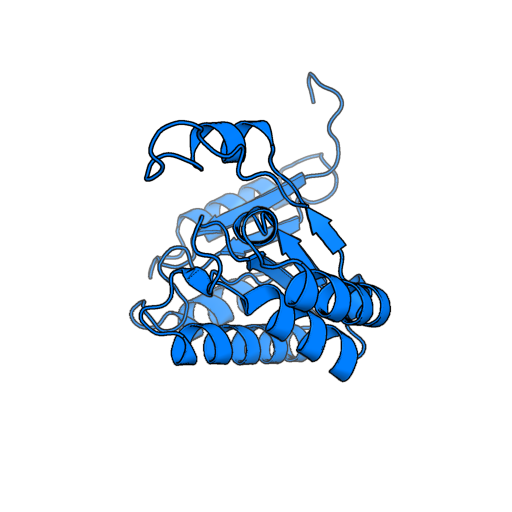 96.62 136 THR A C 1
ATOM 1050 O O . THR A 1 136 ? 0.626 -1.590 -13.625 1.00 96.62 136 THR A O 1
ATOM 1053 N N . ALA A 1 137 ? 1.720 -1.783 -11.664 1.00 96.75 137 ALA A N 1
ATOM 1054 C CA . ALA A 1 137 ? 2.706 -2.759 -12.124 1.00 96.75 137 ALA A CA 1
ATOM 1055 C C . ALA A 1 137 ? 2.060 -4.021 -12.716 1.00 96.75 137 ALA A C 1
ATOM 1057 O O . ALA A 1 137 ? 2.648 -4.652 -13.594 1.00 96.75 137 ALA A O 1
ATOM 1058 N N . MET A 1 138 ? 0.830 -4.362 -12.303 1.00 95.31 138 MET A N 1
ATOM 1059 C CA . MET A 1 138 ? 0.110 -5.531 -12.809 1.00 95.31 138 MET A CA 1
ATOM 1060 C C . MET A 1 138 ? -0.153 -5.469 -14.314 1.0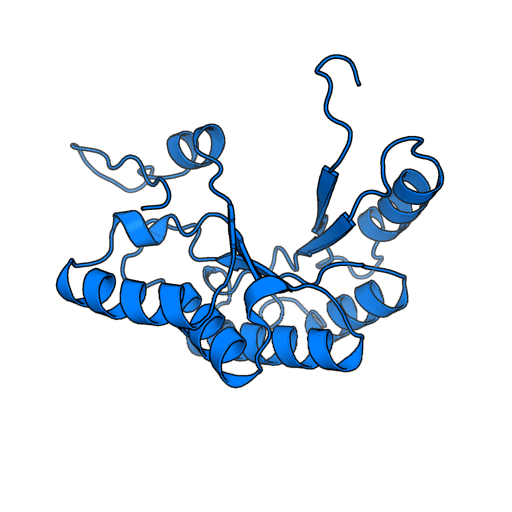0 95.31 138 MET A C 1
ATOM 1062 O O . MET A 1 138 ? -0.126 -6.502 -14.979 1.00 95.31 138 MET A O 1
ATOM 1066 N N . HIS A 1 139 ? -0.298 -4.262 -14.871 1.00 93.19 139 HIS A N 1
ATOM 1067 C CA . HIS A 1 139 ? -0.367 -4.040 -16.317 1.00 93.19 139 HIS A CA 1
ATOM 1068 C C . HIS A 1 139 ? 0.906 -4.499 -17.051 1.00 93.19 139 HIS A C 1
ATOM 1070 O O . HIS A 1 139 ? 0.873 -4.789 -18.245 1.00 93.19 139 HIS A O 1
ATOM 1076 N N . SER A 1 140 ? 2.037 -4.528 -16.350 1.00 92.69 140 SER A N 1
ATOM 1077 C CA . SER A 1 140 ? 3.366 -4.798 -16.900 1.00 92.69 140 SER A CA 1
ATOM 1078 C C . SER A 1 140 ? 3.856 -6.217 -16.601 1.00 92.69 140 SER A C 1
ATOM 1080 O O . SER A 1 140 ? 4.916 -6.607 -17.076 1.00 92.69 140 SER A O 1
ATOM 1082 N N . TYR A 1 141 ? 3.115 -7.010 -15.822 1.00 96.25 141 TYR A N 1
ATOM 1083 C CA . TYR A 1 141 ? 3.524 -8.368 -15.480 1.00 96.25 141 TYR A CA 1
ATOM 1084 C C . TYR A 1 141 ? 3.509 -9.313 -16.682 1.00 96.25 141 TYR A C 1
ATOM 1086 O O . TYR A 1 141 ? 2.613 -9.286 -17.526 1.00 96.25 141 TYR A O 1
ATOM 1094 N N . ASN A 1 142 ? 4.451 -10.257 -16.697 1.00 96.19 142 ASN A N 1
ATOM 1095 C CA . ASN A 1 142 ? 4.392 -11.369 -17.639 1.00 96.19 142 ASN A CA 1
ATOM 1096 C C . ASN A 1 142 ? 3.158 -12.260 -17.381 1.00 96.19 142 ASN A C 1
ATOM 1098 O O . ASN A 1 142 ? 2.740 -12.479 -16.239 1.00 96.19 142 ASN A O 1
ATOM 1102 N N . GLY A 1 143 ? 2.600 -12.829 -18.454 1.00 95.81 143 GLY A N 1
ATOM 1103 C CA . GLY A 1 143 ? 1.324 -13.552 -18.399 1.00 95.81 143 GLY A CA 1
ATOM 1104 C C . GLY A 1 143 ? 1.336 -14.815 -17.531 1.00 95.81 143 GLY A C 1
ATOM 1105 O O . GLY A 1 143 ? 0.347 -15.104 -16.858 1.00 95.81 143 GLY A O 1
ATOM 1106 N N . ALA A 1 144 ? 2.452 -15.550 -17.487 1.00 97.50 144 ALA A N 1
ATOM 1107 C CA . ALA A 1 144 ? 2.568 -16.751 -16.657 1.00 97.50 144 ALA A CA 1
ATOM 1108 C C . ALA A 1 144 ? 2.531 -16.405 -15.160 1.00 97.50 144 ALA A C 1
ATOM 1110 O O . ALA A 1 144 ? 1.845 -17.061 -14.371 1.00 97.50 144 ALA A O 1
ATOM 1111 N N . TYR A 1 145 ? 3.237 -15.341 -14.771 1.00 97.69 145 TYR A N 1
ATOM 1112 C CA . TYR A 1 145 ? 3.189 -14.800 -13.422 1.00 97.69 145 TYR A CA 1
ATOM 1113 C C . TYR A 1 145 ? 1.786 -14.309 -13.066 1.00 97.69 145 TYR A C 1
ATOM 1115 O O . TYR A 1 145 ? 1.237 -14.761 -12.061 1.00 97.69 145 TYR A O 1
ATOM 1123 N N . ALA A 1 146 ? 1.191 -13.465 -13.915 1.00 97.00 146 ALA A N 1
ATOM 1124 C CA . ALA A 1 146 ? -0.137 -12.906 -13.689 1.00 97.00 146 ALA A CA 1
ATOM 1125 C C . ALA A 1 146 ? -1.194 -14.010 -13.523 1.00 97.00 146 ALA A C 1
ATOM 1127 O O . ALA A 1 146 ? -1.943 -14.001 -12.551 1.00 97.00 146 ALA A O 1
ATOM 1128 N N . SER A 1 147 ? -1.206 -15.024 -14.394 1.00 97.19 147 SER A N 1
ATOM 1129 C CA . SER A 1 147 ? -2.155 -16.146 -14.312 1.00 97.19 147 SER A CA 1
ATOM 1130 C C . SER A 1 147 ? -2.101 -16.870 -12.958 1.00 97.19 147 SER A C 1
ATOM 1132 O O . SER A 1 147 ? -3.130 -17.102 -12.318 1.00 97.19 147 SER A O 1
ATOM 1134 N N . ARG A 1 148 ? -0.892 -17.172 -12.472 1.00 98.00 148 ARG A N 1
ATOM 1135 C CA . ARG A 1 148 ? -0.678 -17.782 -11.151 1.00 98.00 148 ARG A CA 1
ATOM 1136 C C . ARG A 1 148 ? -1.058 -16.829 -10.012 1.00 98.00 148 ARG A C 1
ATOM 1138 O O . ARG A 1 148 ? -1.633 -17.285 -9.024 1.00 98.00 148 ARG A O 1
ATOM 1145 N N . LEU A 1 149 ? -0.782 -15.531 -10.155 1.00 98.31 149 LEU A N 1
ATOM 1146 C CA . LEU A 1 149 ? -1.164 -14.496 -9.193 1.00 98.31 149 LEU A CA 1
ATOM 1147 C C . LEU A 1 149 ? -2.692 -14.396 -9.054 1.00 98.31 149 LEU A C 1
ATOM 1149 O O . LEU A 1 149 ? -3.183 -14.440 -7.931 1.00 98.31 149 LEU A O 1
ATOM 1153 N N . PHE A 1 150 ? -3.461 -14.368 -10.148 1.00 98.19 150 PHE A N 1
ATOM 1154 C CA . PHE A 1 150 ? -4.932 -14.285 -10.108 1.00 98.19 150 PHE A CA 1
ATOM 1155 C C . PHE A 1 150 ? -5.579 -15.400 -9.275 1.00 98.19 150 PHE A C 1
ATOM 1157 O O . PHE A 1 150 ? -6.561 -15.156 -8.570 1.00 98.19 150 PHE A O 1
ATOM 1164 N N . ARG A 1 151 ? -5.008 -16.614 -9.286 1.00 98.31 151 ARG A N 1
ATOM 1165 C CA . ARG A 1 151 ? -5.446 -17.698 -8.393 1.00 98.31 151 ARG A CA 1
ATOM 1166 C C . ARG A 1 151 ? -5.286 -17.311 -6.920 1.00 98.31 151 ARG A C 1
ATOM 1168 O O . ARG A 1 151 ? -6.226 -17.489 -6.149 1.00 98.31 151 ARG A O 1
ATOM 1175 N N . LEU A 1 152 ? -4.127 -16.774 -6.535 1.00 98.69 152 LEU A N 1
ATOM 1176 C CA . LEU A 1 152 ? -3.876 -16.310 -5.169 1.00 98.69 152 LEU A CA 1
ATOM 1177 C C . LEU A 1 152 ? -4.795 -15.140 -4.795 1.00 98.69 152 LEU A C 1
ATOM 1179 O O . LEU A 1 152 ? -5.376 -15.164 -3.715 1.00 98.69 152 LEU A O 1
ATOM 1183 N N . LEU A 1 153 ? -4.984 -14.163 -5.687 1.00 98.44 153 LEU A N 1
ATOM 1184 C CA . LEU A 1 153 ? -5.885 -13.026 -5.458 1.00 98.44 153 LEU A CA 1
ATOM 1185 C C . LEU A 1 153 ? -7.326 -13.484 -5.203 1.00 98.44 153 LEU A C 1
ATOM 1187 O O . LEU A 1 153 ? -8.001 -12.988 -4.302 1.00 98.44 153 LEU A O 1
ATOM 1191 N N . LYS A 1 154 ? -7.794 -14.487 -5.956 1.00 98.31 154 LYS A N 1
ATOM 1192 C CA . LYS A 1 154 ? -9.125 -15.063 -5.752 1.00 98.31 154 LYS A CA 1
ATOM 1193 C C . LYS A 1 154 ? -9.247 -15.779 -4.406 1.00 98.31 154 LYS A C 1
ATOM 1195 O O . LYS A 1 154 ? -10.292 -15.680 -3.770 1.00 98.31 154 LYS A O 1
ATOM 1200 N N . MET A 1 155 ? -8.206 -16.501 -3.992 1.00 98.50 155 MET A N 1
ATOM 1201 C CA . MET A 1 155 ? -8.167 -17.220 -2.713 1.00 98.50 155 MET A CA 1
ATOM 1202 C C . MET A 1 155 ? -8.039 -16.284 -1.508 1.00 98.50 155 MET A C 1
ATOM 1204 O O . MET A 1 155 ? -8.584 -16.578 -0.446 1.00 98.50 155 MET A O 1
ATOM 1208 N N . SER A 1 156 ? -7.309 -15.177 -1.652 1.00 98.56 156 SER A N 1
ATOM 1209 C CA . SER A 1 156 ? -7.103 -14.214 -0.573 1.00 98.56 156 SER A CA 1
ATOM 1210 C C . SER A 1 156 ? -8.350 -13.388 -0.291 1.00 98.56 156 SER A C 1
ATOM 1212 O O . SER A 1 156 ? -8.560 -13.006 0.853 1.00 98.56 156 SER A O 1
ATOM 1214 N N . GLY A 1 157 ? -9.182 -13.128 -1.305 1.00 98.38 157 GLY A N 1
ATOM 1215 C CA . GLY A 1 157 ? -10.412 -12.350 -1.154 1.00 98.38 157 GLY A CA 1
ATOM 1216 C C . GLY A 1 157 ? -10.167 -10.875 -0.825 1.00 98.38 157 GLY A C 1
ATOM 1217 O O . GLY A 1 157 ? -11.042 -10.241 -0.238 1.00 98.38 157 GLY A O 1
ATOM 1218 N N . ILE A 1 158 ? -8.982 -10.345 -1.156 1.00 98.56 158 ILE A N 1
ATOM 1219 C CA . ILE A 1 158 ? -8.669 -8.921 -0.985 1.00 98.56 158 ILE A CA 1
ATOM 1220 C C . ILE A 1 158 ? -9.439 -8.054 -1.983 1.00 98.56 158 ILE A C 1
ATOM 1222 O O . ILE A 1 158 ? -9.845 -8.506 -3.055 1.00 98.56 158 ILE A O 1
ATOM 1226 N N . ASN A 1 159 ? -9.602 -6.783 -1.635 1.00 98.44 159 ASN A N 1
ATOM 1227 C CA . ASN A 1 159 ? -10.253 -5.785 -2.477 1.00 98.44 159 ASN A CA 1
ATOM 1228 C C . ASN A 1 159 ? -9.221 -5.019 -3.316 1.00 98.44 159 ASN A C 1
ATOM 1230 O O . ASN A 1 159 ? -8.063 -4.899 -2.916 1.00 98.44 159 ASN A O 1
ATOM 1234 N N . PHE A 1 160 ? -9.655 -4.433 -4.432 1.00 97.75 160 PHE A N 1
ATOM 1235 C CA . PHE A 1 160 ? -8.813 -3.606 -5.300 1.00 97.75 160 PHE A CA 1
ATOM 1236 C C . PHE A 1 160 ? -9.440 -2.232 -5.530 1.00 97.75 160 PHE A C 1
ATOM 1238 O O . PHE A 1 160 ? -10.659 -2.120 -5.664 1.00 97.75 160 PHE A O 1
ATOM 1245 N N . ILE A 1 161 ? -8.607 -1.191 -5.592 1.00 96.38 161 ILE A N 1
ATOM 1246 C CA . ILE A 1 161 ? -9.015 0.169 -5.975 1.00 96.38 161 ILE A CA 1
ATOM 1247 C C . ILE A 1 161 ? -8.102 0.650 -7.101 1.00 96.38 161 ILE A C 1
ATOM 1249 O O . ILE A 1 161 ? -6.893 0.748 -6.909 1.00 96.38 161 ILE A O 1
ATOM 1253 N N . ALA A 1 162 ? -8.691 0.997 -8.244 1.00 94.56 162 ALA A N 1
ATOM 1254 C CA . ALA A 1 162 ? -7.995 1.596 -9.378 1.00 94.56 162 ALA A CA 1
ATOM 1255 C C . ALA A 1 162 ? -8.300 3.098 -9.459 1.00 94.56 162 ALA A C 1
ATOM 1257 O O . ALA A 1 162 ? -9.458 3.497 -9.322 1.00 94.56 162 ALA A O 1
ATOM 1258 N N . ASN A 1 163 ? -7.288 3.921 -9.752 1.00 92.88 163 ASN A N 1
ATOM 1259 C CA . ASN A 1 163 ? -7.432 5.368 -9.932 1.00 92.88 163 ASN A CA 1
ATOM 1260 C C . ASN A 1 163 ? -7.084 5.764 -11.377 1.00 92.88 163 ASN A C 1
ATOM 1262 O O . ASN A 1 163 ? -6.074 6.428 -11.616 1.00 92.88 163 ASN A O 1
ATOM 1266 N N . PRO A 1 164 ? -7.916 5.397 -12.370 1.00 91.31 164 PRO A N 1
ATOM 1267 C CA . PRO A 1 164 ? -7.531 5.415 -13.782 1.00 91.31 164 PRO A CA 1
ATOM 1268 C C . PRO A 1 164 ? -7.110 6.798 -14.296 1.00 91.31 164 PRO A C 1
ATOM 1270 O O . PRO A 1 164 ? -6.152 6.889 -15.057 1.00 91.31 164 PRO A O 1
ATOM 1273 N N . LEU A 1 165 ? -7.775 7.877 -13.859 1.00 92.06 165 LEU A N 1
ATOM 1274 C CA . LEU A 1 165 ? -7.422 9.249 -14.256 1.00 92.06 165 LEU A CA 1
ATOM 1275 C C . LEU A 1 165 ? -6.052 9.686 -13.724 1.00 92.06 165 LEU A C 1
ATOM 1277 O O . LEU A 1 165 ? -5.333 10.418 -14.398 1.00 92.06 165 LEU A O 1
ATOM 1281 N N . VAL A 1 166 ? -5.693 9.242 -12.520 1.00 90.94 166 VAL A N 1
ATOM 1282 C CA . VAL A 1 166 ? -4.392 9.545 -11.917 1.00 90.94 166 VAL A CA 1
ATOM 1283 C C . VAL A 1 166 ? -3.326 8.659 -12.549 1.00 90.94 166 VAL A C 1
ATOM 1285 O O . VAL A 1 166 ? -2.299 9.157 -13.006 1.00 90.94 166 VAL A O 1
ATOM 1288 N N . ASN A 1 167 ? -3.583 7.354 -12.657 1.00 92.19 167 ASN A N 1
ATOM 1289 C CA . ASN A 1 167 ? -2.592 6.414 -13.163 1.00 92.19 167 ASN A CA 1
ATOM 1290 C C . ASN A 1 167 ? -2.269 6.671 -14.649 1.00 92.19 167 ASN A C 1
ATOM 1292 O O . ASN A 1 167 ? -1.094 6.687 -14.993 1.00 92.19 167 ASN A O 1
ATOM 1296 N N . ILE A 1 168 ? -3.234 7.028 -15.509 1.00 91.19 168 ILE A N 1
ATOM 1297 C CA . ILE A 1 168 ? -2.929 7.387 -16.913 1.00 91.19 168 ILE A CA 1
ATOM 1298 C C . ILE A 1 168 ? -2.045 8.643 -17.041 1.00 91.19 168 ILE A C 1
ATOM 1300 O O . ILE A 1 168 ? -1.375 8.833 -18.053 1.00 91.19 168 ILE A O 1
ATOM 1304 N N . HIS A 1 169 ? -2.043 9.515 -16.029 1.00 92.06 169 HIS A N 1
ATOM 1305 C CA . HIS A 1 169 ? -1.203 10.712 -15.993 1.00 92.06 169 HIS A CA 1
ATOM 1306 C C . HIS A 1 169 ? 0.206 10.447 -15.425 1.00 92.06 169 HIS A C 1
ATOM 1308 O O . HIS A 1 169 ? 1.172 11.130 -15.794 1.00 92.06 169 HIS A O 1
ATOM 1314 N N . LEU A 1 170 ? 0.325 9.499 -14.490 1.00 93.31 170 LEU A N 1
ATOM 1315 C CA . LEU A 1 170 ? 1.571 9.202 -13.775 1.00 93.31 170 LEU A CA 1
ATOM 1316 C C . LEU A 1 170 ? 2.387 8.074 -14.415 1.00 93.31 170 LEU A C 1
ATOM 1318 O O . LEU A 1 170 ? 3.613 8.154 -14.423 1.00 93.31 170 LEU A O 1
ATOM 1322 N N . GLN A 1 171 ? 1.722 7.054 -14.951 1.00 95.44 171 GLN A N 1
ATOM 1323 C CA . GLN A 1 171 ? 2.358 5.871 -15.526 1.00 95.44 171 GLN A CA 1
ATOM 1324 C C . GLN A 1 171 ? 2.751 6.102 -16.999 1.00 95.44 171 GLN A C 1
ATOM 1326 O O . GLN A 1 171 ? 2.300 7.050 -17.647 1.00 95.44 171 GLN A O 1
ATOM 1331 N N . GLY A 1 172 ? 3.648 5.274 -17.535 1.00 93.62 172 GLY A N 1
ATOM 1332 C CA . GLY A 1 172 ? 4.198 5.402 -18.890 1.00 93.62 172 GLY A CA 1
ATOM 1333 C C . GLY A 1 172 ? 5.113 6.623 -19.083 1.00 93.62 172 GLY A C 1
ATOM 1334 O O . GLY A 1 172 ? 5.468 6.978 -20.213 1.00 93.62 172 GLY A O 1
ATOM 1335 N N . ARG A 1 173 ? 5.510 7.305 -17.998 1.00 94.00 173 ARG A N 1
ATOM 1336 C CA . ARG A 1 173 ? 6.417 8.468 -18.055 1.00 94.00 173 ARG A CA 1
ATOM 1337 C C . ARG A 1 173 ? 7.838 8.093 -18.459 1.00 94.00 173 ARG A C 1
ATOM 1339 O O . ARG A 1 173 ? 8.505 8.907 -19.093 1.00 94.00 173 ARG A O 1
ATOM 1346 N N . PHE A 1 174 ? 8.256 6.872 -18.140 1.00 93.06 174 PHE A N 1
ATOM 1347 C CA . PHE A 1 174 ? 9.573 6.330 -18.479 1.00 93.06 174 PHE A CA 1
ATOM 1348 C C . PHE A 1 174 ? 9.562 5.457 -19.743 1.00 93.06 174 PHE A C 1
ATOM 1350 O O . PHE A 1 174 ? 10.613 4.996 -20.180 1.00 93.06 174 PHE A O 1
ATOM 1357 N N . ASP A 1 175 ? 8.392 5.258 -20.353 1.00 91.31 175 ASP A N 1
ATOM 1358 C CA . ASP A 1 175 ? 8.250 4.492 -21.588 1.00 91.31 175 ASP A CA 1
ATOM 1359 C C . ASP A 1 175 ? 8.673 5.294 -22.822 1.00 91.31 175 ASP A C 1
ATOM 1361 O O . ASP A 1 175 ? 8.398 6.494 -22.959 1.00 91.31 175 ASP A O 1
ATOM 1365 N N . THR A 1 176 ? 9.239 4.576 -23.791 1.00 90.00 176 THR A N 1
ATOM 1366 C CA . THR A 1 176 ? 9.279 5.000 -25.193 1.00 90.00 176 THR A CA 1
ATOM 1367 C C . THR A 1 176 ? 7.962 4.642 -25.895 1.00 90.00 176 THR A C 1
ATOM 1369 O O . THR A 1 176 ? 7.085 3.999 -25.322 1.00 90.00 176 THR A O 1
ATOM 1372 N N . TYR A 1 177 ? 7.757 5.100 -27.133 1.00 89.00 177 TYR A N 1
ATOM 1373 C CA . TYR A 1 177 ? 6.548 4.731 -27.875 1.00 89.00 177 TYR A CA 1
ATOM 1374 C C . TYR A 1 177 ? 6.621 3.279 -28.385 1.00 89.00 177 TYR A C 1
ATOM 1376 O O . TYR A 1 177 ? 7.664 2.893 -28.916 1.00 89.00 177 TYR A O 1
ATOM 1384 N N . PRO A 1 178 ? 5.516 2.506 -28.314 1.00 89.19 178 PRO A N 1
ATOM 1385 C CA . PRO A 1 178 ? 4.206 2.867 -27.756 1.00 89.19 178 PRO A CA 1
ATOM 1386 C C . PRO A 1 178 ? 4.185 2.886 -26.217 1.00 89.19 178 PRO A C 1
ATOM 1388 O O . PRO A 1 178 ? 4.688 1.972 -25.574 1.00 89.19 178 PRO A O 1
ATOM 1391 N N . LYS A 1 179 ? 3.535 3.906 -25.636 1.00 89.81 179 LYS A N 1
ATOM 1392 C CA . LYS A 1 179 ? 3.420 4.064 -24.178 1.00 89.81 179 LYS A CA 1
ATOM 1393 C C . LYS A 1 179 ? 2.302 3.208 -23.597 1.00 89.81 179 LYS A C 1
ATOM 1395 O O . LYS A 1 179 ? 1.192 3.183 -24.139 1.00 89.81 179 LYS A O 1
ATOM 1400 N N . ARG A 1 180 ? 2.571 2.562 -22.463 1.00 89.19 180 ARG A N 1
ATOM 1401 C CA . ARG A 1 180 ? 1.557 1.812 -21.716 1.00 89.19 180 ARG A CA 1
ATOM 1402 C C . ARG A 1 180 ? 0.559 2.739 -21.019 1.00 89.19 180 ARG A C 1
ATOM 1404 O O . ARG A 1 180 ? 0.836 3.912 -20.787 1.00 89.19 180 ARG A O 1
ATOM 1411 N N . ARG A 1 181 ? -0.615 2.197 -20.672 1.00 86.94 181 ARG A N 1
ATOM 1412 C CA . ARG A 1 181 ? -1.662 2.936 -19.939 1.00 86.94 181 ARG A CA 1
ATOM 1413 C C . ARG A 1 181 ? -1.459 2.916 -18.423 1.00 86.94 181 ARG A C 1
ATOM 1415 O O . ARG A 1 181 ? -1.935 3.826 -17.757 1.00 86.94 181 ARG A O 1
ATOM 1422 N N . GLY A 1 182 ? -0.809 1.871 -17.900 1.00 84.81 182 GLY A N 1
ATOM 1423 C CA . GLY A 1 182 ? -0.511 1.722 -16.471 1.00 84.81 182 GLY A CA 1
ATOM 1424 C C . GLY A 1 182 ? -1.754 1.678 -15.580 1.00 84.81 182 GLY A C 1
ATOM 1425 O O . GLY A 1 182 ? -1.756 2.236 -14.491 1.00 84.81 182 GLY A O 1
ATOM 1426 N N . VAL A 1 183 ? -2.840 1.062 -16.052 1.00 88.06 183 VAL A N 1
ATOM 1427 C CA . VAL A 1 183 ? -4.079 0.891 -15.275 1.00 88.06 183 VAL A CA 1
ATOM 1428 C C . VAL A 1 183 ? -4.096 -0.511 -14.676 1.00 88.06 183 VAL A C 1
ATOM 1430 O O . VAL A 1 183 ? -3.673 -1.451 -15.344 1.00 88.06 183 VAL A O 1
ATOM 1433 N N . THR A 1 184 ? -4.600 -0.644 -13.446 1.00 85.62 184 THR A N 1
ATOM 1434 C CA . THR A 1 184 ? -4.855 -1.931 -12.781 1.00 85.62 184 THR A CA 1
ATOM 1435 C C . THR A 1 184 ? -5.501 -2.938 -13.739 1.00 85.62 184 THR A C 1
ATOM 1437 O O . THR A 1 184 ? -6.493 -2.599 -14.392 1.00 85.62 184 THR A O 1
ATOM 1440 N N . ALA A 1 185 ? -4.928 -4.142 -13.825 1.00 69.06 185 ALA A N 1
ATOM 1441 C CA . ALA A 1 185 ? -5.362 -5.221 -14.718 1.00 69.06 185 ALA A CA 1
ATOM 1442 C C . ALA A 1 185 ? -6.240 -6.261 -14.007 1.00 69.06 185 ALA A C 1
ATOM 1444 O O . ALA A 1 185 ? -6.094 -6.420 -12.775 1.00 69.06 185 ALA A O 1
#